Protein AF-H3KCS4-F1 (afdb_monomer_lite)

Radius of gyration: 32.09 Å; chains: 1; bounding box: 97×84×97 Å

pLDDT: mean 75.09, std 26.64, range [23.44, 98.94]

Structure (mmCIF, N/CA/C/O backbone):
data_AF-H3KCS4-F1
#
_entry.id   AF-H3KCS4-F1
#
loop_
_atom_site.group_PDB
_atom_site.id
_atom_site.type_symbol
_atom_site.label_atom_id
_atom_site.label_alt_id
_atom_site.label_comp_id
_atom_site.label_asym_id
_atom_site.label_entity_id
_atom_site.label_seq_id
_atom_site.pdbx_PDB_ins_code
_atom_site.Cartn_x
_atom_site.Cartn_y
_atom_site.Cartn_z
_atom_site.occupancy
_atom_site.B_iso_or_equiv
_atom_site.auth_seq_id
_atom_site.auth_comp_id
_atom_site.auth_asym_id
_atom_site.auth_atom_id
_atom_site.pdbx_PDB_model_num
ATOM 1 N N . MET A 1 1 ? 21.617 66.442 -38.527 1.00 42.47 1 MET A N 1
ATOM 2 C CA . MET A 1 1 ? 20.979 65.148 -38.195 1.00 42.47 1 MET A CA 1
ATOM 3 C C . MET A 1 1 ? 21.615 64.568 -36.925 1.00 42.47 1 MET A C 1
ATOM 5 O O . MET A 1 1 ? 22.520 63.760 -37.022 1.00 42.47 1 MET A O 1
ATOM 9 N N . ARG A 1 2 ? 21.217 65.035 -35.733 1.00 40.75 2 ARG A N 1
ATOM 10 C CA . ARG A 1 2 ? 21.494 64.396 -34.425 1.00 40.75 2 ARG A CA 1
ATOM 11 C C . ARG A 1 2 ? 20.444 64.902 -33.434 1.00 40.75 2 ARG A C 1
ATOM 13 O O . ARG A 1 2 ? 20.614 65.945 -32.814 1.00 40.75 2 ARG A O 1
ATOM 20 N N . THR A 1 3 ? 19.318 64.205 -33.371 1.00 37.59 3 THR A N 1
ATOM 21 C CA . THR A 1 3 ? 18.203 64.473 -32.457 1.00 37.59 3 THR A CA 1
ATOM 22 C C . THR A 1 3 ? 18.324 63.576 -31.228 1.00 37.59 3 THR A C 1
ATOM 24 O O . THR A 1 3 ? 18.426 62.360 -31.361 1.00 37.59 3 THR A O 1
ATOM 27 N N . ARG A 1 4 ? 18.293 64.174 -30.030 1.00 44.78 4 ARG A N 1
ATOM 28 C CA . ARG A 1 4 ? 17.994 63.462 -28.775 1.00 44.78 4 ARG A CA 1
ATOM 29 C C . ARG A 1 4 ? 16.551 62.931 -28.805 1.00 44.78 4 ARG A C 1
ATOM 31 O O . ARG A 1 4 ? 15.673 63.667 -29.254 1.00 44.78 4 ARG A O 1
ATOM 38 N N . PRO A 1 5 ? 16.278 61.780 -28.177 1.00 41.62 5 PRO A N 1
ATOM 39 C CA . PRO A 1 5 ? 15.018 61.548 -27.468 1.00 41.62 5 PRO A CA 1
ATOM 40 C C . PRO A 1 5 ? 15.314 61.369 -25.964 1.00 41.62 5 PRO A C 1
ATOM 42 O O . PRO A 1 5 ? 16.252 60.680 -25.583 1.00 41.62 5 PRO A O 1
ATOM 45 N N . LYS A 1 6 ? 14.759 62.210 -25.084 1.00 36.94 6 LYS A N 1
ATOM 46 C CA . LYS A 1 6 ? 13.450 62.077 -24.411 1.00 36.94 6 LYS A CA 1
ATOM 47 C C . LYS A 1 6 ? 13.318 60.776 -23.610 1.00 36.94 6 LYS A C 1
ATOM 49 O O . LYS A 1 6 ? 13.030 59.717 -24.148 1.00 36.94 6 LYS A O 1
ATOM 54 N N . THR A 1 7 ? 13.506 60.933 -22.303 1.00 40.22 7 THR A N 1
ATOM 55 C CA . THR A 1 7 ? 13.094 60.031 -21.227 1.00 40.22 7 THR A CA 1
ATOM 56 C C . THR A 1 7 ? 11.592 59.762 -21.314 1.00 40.22 7 THR A C 1
ATOM 58 O O . THR A 1 7 ? 10.800 60.703 -21.264 1.00 40.22 7 THR A O 1
ATOM 61 N N . SER A 1 8 ? 11.218 58.489 -21.429 1.00 34.53 8 SER A N 1
ATOM 62 C CA . SER A 1 8 ? 9.845 58.004 -21.300 1.00 34.53 8 SER A CA 1
ATOM 63 C C . SER A 1 8 ? 9.809 57.024 -20.139 1.00 34.53 8 SER A C 1
ATOM 65 O O . SER A 1 8 ? 10.451 55.978 -20.181 1.00 34.53 8 SER A O 1
ATOM 67 N N . THR A 1 9 ? 9.070 57.401 -19.106 1.00 42.69 9 THR A N 1
ATOM 68 C CA . THR A 1 9 ? 8.530 56.523 -18.072 1.00 42.69 9 THR A CA 1
ATOM 69 C C . THR A 1 9 ? 7.781 55.363 -18.725 1.00 42.69 9 THR A C 1
ATOM 71 O O . THR A 1 9 ? 6.924 55.596 -19.578 1.00 42.69 9 THR A O 1
ATOM 74 N N . ALA A 1 10 ? 8.104 54.133 -18.339 1.00 36.22 10 ALA A N 1
ATOM 75 C CA . ALA A 1 10 ? 7.280 52.965 -18.608 1.00 36.22 10 ALA A CA 1
ATOM 76 C C . ALA A 1 10 ? 7.091 52.229 -17.283 1.00 36.22 10 ALA A C 1
ATOM 78 O O . ALA A 1 10 ? 8.062 51.845 -16.629 1.00 36.22 10 ALA A O 1
ATOM 79 N N . ASP A 1 11 ? 5.826 52.144 -16.891 1.00 34.00 11 ASP A N 1
ATOM 80 C CA . ASP A 1 11 ? 5.310 51.495 -15.700 1.00 34.00 11 ASP A CA 1
ATOM 81 C C . ASP A 1 11 ? 5.809 50.054 -15.554 1.00 34.00 11 ASP A C 1
ATOM 83 O O . ASP A 1 11 ? 5.731 49.246 -16.482 1.00 34.00 11 ASP A O 1
ATOM 87 N N . SER A 1 12 ? 6.263 49.721 -14.345 1.00 34.22 12 SER A N 1
ATOM 88 C CA . SER A 1 12 ? 6.333 48.339 -13.875 1.00 34.22 12 SER A CA 1
ATOM 89 C C . SER A 1 12 ? 4.918 47.758 -13.841 1.00 34.22 12 SER A C 1
ATOM 91 O O . SER A 1 12 ? 4.084 48.288 -13.100 1.00 34.22 12 SER A O 1
ATOM 93 N N . PRO A 1 13 ? 4.614 46.650 -14.538 1.00 38.59 13 PRO A N 1
ATOM 94 C CA . PRO A 1 13 ? 3.405 45.917 -14.229 1.00 38.59 13 PRO A CA 1
ATOM 95 C C . PRO A 1 13 ? 3.581 45.276 -12.852 1.00 38.59 13 PRO A C 1
ATOM 97 O O . PRO A 1 13 ? 4.497 44.487 -12.606 1.00 38.59 13 PRO A O 1
ATOM 100 N N . ALA A 1 14 ? 2.705 45.691 -11.942 1.00 37.47 14 ALA A N 1
ATOM 101 C CA . ALA A 1 14 ? 2.550 45.141 -10.615 1.00 37.47 14 ALA A CA 1
ATOM 102 C C . ALA A 1 14 ? 2.498 43.609 -10.671 1.00 37.47 14 ALA A C 1
ATOM 104 O O . ALA A 1 14 ? 1.757 43.017 -11.454 1.00 37.47 14 ALA A O 1
ATOM 105 N N . SER A 1 15 ? 3.286 42.996 -9.793 1.00 38.34 15 SER A N 1
ATOM 106 C CA . SER A 1 15 ? 3.195 41.597 -9.397 1.00 38.34 15 SER A CA 1
ATOM 107 C C . SER A 1 15 ? 1.757 41.278 -8.973 1.00 38.34 15 SER A C 1
ATOM 109 O O . SER A 1 15 ? 1.381 41.467 -7.815 1.00 38.34 15 SER A O 1
ATOM 111 N N . THR A 1 16 ? 0.942 40.780 -9.900 1.00 34.16 16 THR A N 1
ATOM 112 C CA . THR A 1 16 ? -0.284 40.056 -9.570 1.00 34.16 16 THR A CA 1
ATOM 113 C C . THR A 1 16 ? 0.122 38.790 -8.835 1.00 34.16 16 THR A C 1
ATOM 115 O O . THR A 1 16 ? 0.597 37.829 -9.437 1.00 34.16 16 THR A O 1
ATOM 118 N N . ALA A 1 17 ? -0.033 38.821 -7.512 1.00 39.09 17 ALA A N 1
ATOM 119 C CA . ALA A 1 17 ? 0.032 37.644 -6.672 1.00 39.09 17 ALA A CA 1
ATOM 120 C C . ALA A 1 17 ? -0.934 36.598 -7.240 1.00 39.09 17 ALA A C 1
ATOM 122 O O . ALA A 1 17 ? -2.147 36.813 -7.285 1.00 39.09 17 ALA A O 1
ATOM 123 N N . PHE A 1 18 ? -0.383 35.477 -7.700 1.00 35.78 18 PHE A N 1
ATOM 124 C CA . PHE A 1 18 ? -1.153 34.281 -7.992 1.00 35.78 18 PHE A CA 1
ATOM 125 C C . PHE A 1 18 ? -1.742 33.809 -6.658 1.00 35.78 18 PHE A C 1
ATOM 127 O O . PHE A 1 18 ? -1.093 33.109 -5.884 1.00 35.78 18 PHE A O 1
ATOM 134 N N . SER A 1 19 ? -2.968 34.232 -6.353 1.00 40.09 19 SER A N 1
ATOM 135 C CA . SER A 1 19 ? -3.797 33.579 -5.343 1.00 40.09 19 SER A CA 1
ATOM 136 C C . SER A 1 19 ? -4.268 32.258 -5.953 1.00 40.09 19 SER A C 1
ATOM 138 O O . SER A 1 19 ? -5.399 32.111 -6.409 1.00 40.09 19 SER A O 1
ATOM 140 N N . GLY A 1 20 ? -3.326 31.322 -6.085 1.00 37.31 20 GLY A N 1
ATOM 141 C CA . GLY A 1 20 ? -3.601 29.964 -6.511 1.00 37.31 20 GLY A CA 1
ATOM 142 C C . GLY A 1 20 ? -4.390 29.295 -5.403 1.00 37.31 20 GLY A C 1
ATOM 143 O O . GLY A 1 20 ? -3.832 28.902 -4.383 1.00 37.31 20 GLY A O 1
ATOM 144 N N . THR A 1 21 ? -5.705 29.210 -5.576 1.00 46.34 2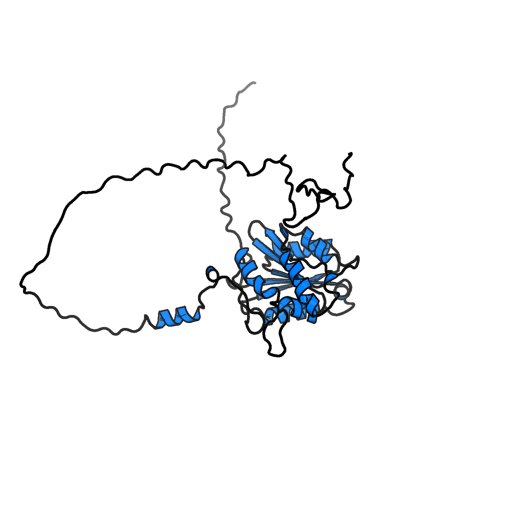1 THR A N 1
ATOM 145 C CA . THR A 1 21 ? -6.510 28.299 -4.769 1.00 46.34 21 THR A CA 1
ATOM 146 C C . THR A 1 21 ? -5.959 26.901 -5.029 1.00 46.34 21 THR A C 1
ATOM 148 O O . THR A 1 21 ? -5.956 26.448 -6.170 1.00 46.34 21 THR A O 1
ATOM 151 N N . ILE A 1 22 ? -5.420 26.273 -3.986 1.00 52.22 22 ILE A N 1
ATOM 152 C CA . ILE A 1 22 ? -4.890 24.908 -3.991 1.00 52.22 22 ILE A CA 1
ATOM 153 C C . ILE A 1 22 ? -5.988 23.993 -4.554 1.00 52.22 22 ILE A C 1
ATOM 155 O O . ILE A 1 22 ? -6.986 23.734 -3.877 1.00 52.22 22 ILE A O 1
ATOM 159 N N . MET A 1 23 ? -5.866 23.571 -5.816 1.00 52.81 23 MET A N 1
ATOM 160 C CA . MET A 1 23 ? -6.871 22.726 -6.459 1.00 52.81 23 MET A CA 1
ATOM 161 C C . MET A 1 23 ? -6.660 21.285 -6.009 1.00 52.81 23 MET A C 1
ATOM 163 O O . MET A 1 23 ? -5.979 20.508 -6.666 1.00 52.81 23 MET A O 1
ATOM 167 N N . LYS A 1 24 ? -7.283 20.922 -4.883 1.00 61.78 24 LYS A N 1
ATOM 168 C CA . LYS A 1 24 ? -7.437 19.515 -4.505 1.00 61.78 24 LYS A CA 1
ATOM 169 C C . LYS A 1 24 ? -8.096 18.747 -5.663 1.00 61.78 24 LYS A C 1
ATOM 171 O O . LYS A 1 24 ? -8.995 19.299 -6.309 1.00 61.78 24 LYS A O 1
ATOM 176 N N . PRO A 1 25 ? -7.699 17.488 -5.917 1.00 65.94 25 PRO A N 1
ATOM 177 C CA . PRO A 1 25 ? -8.320 16.671 -6.953 1.00 65.94 25 PRO A CA 1
ATOM 178 C C . PRO A 1 25 ? -9.842 16.631 -6.740 1.00 65.94 25 PRO A C 1
ATOM 180 O O . PRO A 1 25 ? -10.289 16.562 -5.591 1.00 65.94 25 PRO A O 1
ATOM 183 N N . PRO A 1 26 ? -10.653 16.713 -7.811 1.00 75.19 26 PRO A N 1
ATOM 184 C CA . PRO A 1 26 ? -12.102 16.773 -7.685 1.00 75.19 26 PRO A CA 1
ATOM 185 C C . PRO A 1 26 ? -12.624 15.479 -7.053 1.00 75.19 26 PRO A C 1
ATOM 187 O O . PRO A 1 26 ? -12.470 14.392 -7.620 1.00 75.19 26 PRO A O 1
ATOM 190 N N . ARG A 1 27 ? -13.245 15.618 -5.879 1.00 86.62 27 ARG A N 1
ATOM 191 C CA . ARG A 1 27 ? -13.860 14.530 -5.110 1.00 86.62 27 ARG A CA 1
ATOM 192 C C . ARG A 1 27 ? -15.376 14.630 -5.156 1.00 86.62 27 ARG A C 1
ATOM 194 O O . ARG A 1 27 ? -15.927 15.727 -5.224 1.00 86.62 27 ARG A O 1
ATOM 201 N N . SER A 1 28 ? -16.046 13.485 -5.096 1.00 85.88 28 SER A N 1
ATOM 202 C CA . SER A 1 28 ? -17.507 13.413 -4.975 1.00 85.88 28 SER A CA 1
ATOM 203 C C . SER A 1 28 ? -17.999 13.787 -3.568 1.00 85.88 28 SER A C 1
ATOM 205 O O . SER A 1 28 ? -19.121 14.266 -3.415 1.00 85.88 28 SER A O 1
ATOM 207 N N . ALA A 1 29 ? -17.145 13.612 -2.554 1.00 88.88 29 ALA A N 1
ATOM 208 C CA . ALA A 1 29 ? -17.373 13.996 -1.165 1.00 88.88 29 ALA A CA 1
ATOM 209 C C . ALA A 1 29 ? -16.057 14.426 -0.493 1.00 88.88 29 ALA A C 1
ATOM 211 O O . ALA A 1 29 ? -14.988 13.928 -0.843 1.00 88.88 29 ALA A O 1
ATOM 212 N N . ASP A 1 30 ? -16.128 15.290 0.523 1.00 86.81 30 ASP A N 1
ATOM 213 C CA . ASP A 1 30 ? -14.942 15.813 1.228 1.00 86.81 30 ASP A CA 1
ATOM 214 C C . ASP A 1 30 ? -14.057 14.721 1.856 1.00 86.81 30 ASP A C 1
ATOM 216 O O . ASP A 1 30 ? -12.851 14.906 2.018 1.00 86.81 30 ASP A O 1
ATOM 220 N N . ASN A 1 31 ? -14.653 13.585 2.230 1.00 91.75 31 ASN A N 1
ATOM 221 C CA . ASN A 1 31 ? -13.969 12.431 2.813 1.00 91.75 31 ASN A CA 1
ATOM 222 C C . ASN A 1 31 ? -13.772 11.267 1.826 1.00 91.75 31 ASN A C 1
ATOM 224 O O . ASN A 1 31 ? -13.407 10.176 2.259 1.00 91.75 31 ASN A O 1
ATOM 228 N N . GLU A 1 32 ? -14.027 11.463 0.528 1.00 96.44 32 GLU A N 1
ATOM 229 C CA . GLU A 1 32 ? -13.761 10.433 -0.479 1.00 96.44 32 GLU A CA 1
ATOM 230 C C . GLU A 1 32 ? -12.258 10.162 -0.559 1.00 96.44 32 GLU A C 1
ATOM 232 O O . GLU A 1 32 ? -11.477 11.090 -0.746 1.00 96.44 32 GLU A O 1
ATOM 237 N N . LEU A 1 33 ? -11.854 8.899 -0.453 1.00 97.56 33 LEU A N 1
ATOM 238 C CA . LEU A 1 33 ? -10.476 8.449 -0.629 1.00 97.56 33 LEU A CA 1
ATOM 239 C C . LEU A 1 33 ? -10.183 8.170 -2.106 1.00 97.56 33 LEU A C 1
ATOM 241 O O . LEU A 1 33 ? -10.840 7.321 -2.713 1.00 97.56 33 LEU A O 1
ATOM 245 N N . ILE A 1 34 ? -9.153 8.805 -2.669 1.00 98.12 34 ILE A N 1
ATOM 246 C CA . ILE A 1 34 ? -8.653 8.474 -4.008 1.00 98.12 34 ILE A CA 1
ATOM 247 C C . ILE A 1 34 ? -7.536 7.436 -3.853 1.00 98.12 34 ILE A C 1
ATOM 249 O O . ILE A 1 34 ? -6.435 7.742 -3.396 1.00 98.12 34 ILE A O 1
ATOM 253 N N . LEU A 1 35 ? -7.829 6.190 -4.223 1.00 98.62 35 LEU A N 1
ATOM 254 C CA . LEU A 1 35 ? -6.980 5.021 -3.989 1.00 98.62 35 LEU A CA 1
ATOM 255 C C . LEU A 1 35 ? -6.340 4.530 -5.291 1.00 98.62 35 LEU A C 1
ATOM 257 O O . LEU A 1 35 ? -7.043 4.149 -6.226 1.00 98.62 35 LEU A O 1
ATOM 261 N N . GLY A 1 36 ? -5.013 4.477 -5.334 1.00 98.75 36 GLY A N 1
ATOM 262 C CA . GLY A 1 36 ? -4.251 3.820 -6.392 1.00 98.75 36 GLY A CA 1
ATOM 263 C C . GLY A 1 36 ? -3.972 2.354 -6.055 1.00 98.75 36 GLY A C 1
ATOM 264 O O . GLY A 1 36 ? -3.449 2.058 -4.984 1.00 98.75 36 GLY A O 1
ATOM 265 N N . LEU A 1 37 ? -4.280 1.436 -6.971 1.00 98.69 37 LEU A N 1
ATOM 266 C CA . LEU A 1 37 ? -3.922 0.018 -6.874 1.00 98.69 37 LEU A CA 1
ATOM 267 C C . LEU A 1 37 ? -3.022 -0.358 -8.049 1.00 98.69 37 LEU A C 1
ATOM 269 O O . LEU A 1 37 ? -3.438 -0.243 -9.206 1.00 98.69 37 LEU A O 1
ATOM 273 N N . VAL A 1 38 ? -1.803 -0.811 -7.759 1.00 98.56 38 VAL A N 1
ATOM 274 C CA . VAL A 1 38 ? -0.805 -1.139 -8.786 1.00 98.56 38 VAL A CA 1
ATOM 275 C C . VAL A 1 38 ? -0.364 -2.593 -8.646 1.00 98.56 38 VAL A C 1
ATOM 277 O O . VAL A 1 38 ? 0.321 -2.939 -7.686 1.00 98.56 38 VAL A O 1
ATOM 280 N N . SER A 1 39 ? -0.733 -3.439 -9.607 1.00 97.69 39 SER A N 1
ATOM 281 C CA . SER A 1 39 ? -0.162 -4.783 -9.740 1.00 97.69 39 SER A CA 1
ATOM 282 C C . SER A 1 39 ? 1.059 -4.721 -10.647 1.00 97.69 39 SER A C 1
ATOM 284 O O . SER A 1 39 ? 0.989 -4.205 -11.767 1.00 97.69 39 SER A O 1
ATOM 286 N N . ILE A 1 40 ? 2.184 -5.211 -10.132 1.00 97.31 40 ILE A N 1
ATOM 287 C CA . ILE A 1 40 ? 3.481 -5.207 -10.800 1.00 97.31 40 ILE A CA 1
ATOM 288 C C . ILE A 1 40 ? 3.843 -6.666 -11.064 1.00 97.31 40 ILE A C 1
ATOM 290 O O . ILE A 1 40 ? 4.087 -7.448 -10.141 1.00 97.31 40 ILE A O 1
ATOM 294 N N . SER A 1 41 ? 3.755 -7.057 -12.334 1.00 92.81 41 SER A N 1
ATOM 295 C CA . SER A 1 41 ? 3.988 -8.430 -12.760 1.00 92.81 41 SER A CA 1
ATOM 296 C C . SER A 1 41 ? 4.277 -8.526 -14.254 1.00 92.81 41 SER A C 1
ATOM 298 O O . SER A 1 41 ? 3.405 -8.291 -15.095 1.00 92.81 41 SER A O 1
ATOM 300 N N . ASP A 1 42 ? 5.463 -9.026 -14.598 1.00 87.56 42 ASP A N 1
ATOM 301 C CA . ASP A 1 42 ? 5.848 -9.390 -15.968 1.00 87.56 42 ASP A CA 1
ATOM 302 C C . ASP A 1 42 ? 4.895 -10.397 -16.628 1.00 87.56 42 ASP A C 1
ATOM 304 O O . ASP A 1 42 ? 4.797 -10.467 -17.854 1.00 87.56 42 ASP A O 1
ATOM 308 N N . ARG A 1 43 ? 4.257 -11.270 -15.845 1.00 85.31 43 ARG A N 1
ATOM 309 C CA . ARG A 1 43 ? 3.427 -12.359 -16.378 1.00 85.31 43 ARG A CA 1
ATOM 310 C C . ARG A 1 43 ? 1.974 -11.932 -16.552 1.00 85.31 43 ARG A C 1
ATOM 312 O O . ARG A 1 43 ? 1.429 -12.174 -17.627 1.00 85.31 43 ARG A O 1
ATOM 319 N N . ALA A 1 44 ? 1.389 -11.246 -15.570 1.00 85.38 44 ALA A N 1
ATOM 320 C CA . ALA A 1 44 ? 0.034 -10.716 -15.714 1.00 85.38 44 ALA A CA 1
ATOM 321 C C . ALA A 1 44 ? -0.039 -9.614 -16.780 1.00 85.38 44 ALA A C 1
ATOM 323 O O . ALA A 1 44 ? -0.937 -9.632 -17.615 1.00 85.38 44 ALA A O 1
ATOM 324 N N . SER A 1 45 ? 0.946 -8.710 -16.840 1.00 79.88 45 SER A N 1
ATOM 325 C CA . SER A 1 45 ? 0.977 -7.648 -17.862 1.00 79.88 45 SER A CA 1
ATOM 326 C C . SER A 1 45 ? 1.070 -8.175 -19.301 1.00 79.88 45 SER A C 1
ATOM 328 O O . SER A 1 45 ? 0.578 -7.533 -20.225 1.00 79.88 45 SER A O 1
ATOM 330 N N . ARG A 1 46 ? 1.656 -9.365 -19.503 1.00 84.56 46 ARG A N 1
ATOM 331 C CA . ARG A 1 46 ? 1.720 -10.055 -20.804 1.00 84.56 46 ARG A CA 1
ATOM 332 C C . ARG A 1 46 ? 0.538 -10.995 -21.071 1.00 84.56 46 ARG A C 1
ATOM 334 O O . ARG A 1 46 ? 0.550 -11.681 -22.090 1.00 84.56 46 ARG A O 1
ATOM 341 N N . GLY A 1 47 ? -0.446 -11.067 -20.172 1.00 82.50 47 GLY A N 1
ATOM 342 C CA . GLY A 1 47 ? -1.602 -11.960 -20.301 1.00 82.50 47 GLY A CA 1
ATOM 343 C C . GLY A 1 47 ? -1.261 -13.448 -20.172 1.00 82.50 47 GLY A C 1
ATOM 344 O O . GLY A 1 47 ? -1.994 -14.291 -20.676 1.00 82.50 47 GLY A O 1
ATOM 345 N N . VAL A 1 48 ? -0.134 -13.788 -19.531 1.00 80.81 48 VAL A N 1
ATOM 346 C CA . VAL A 1 48 ? 0.257 -15.191 -19.284 1.00 80.81 48 VAL A CA 1
ATOM 347 C C . VAL A 1 48 ? -0.640 -15.824 -18.216 1.00 80.81 48 VAL A C 1
ATOM 349 O O . VAL A 1 48 ? -0.885 -17.026 -18.251 1.00 80.81 48 VAL A O 1
ATOM 352 N N . TYR A 1 49 ? -1.118 -15.016 -17.270 1.00 84.31 49 TYR A N 1
ATOM 353 C CA . TYR A 1 49 ? -2.160 -15.367 -16.310 1.00 84.31 49 TYR A CA 1
ATOM 354 C C . TYR A 1 49 ? -2.981 -14.124 -15.943 1.00 84.31 49 TYR A C 1
ATOM 356 O O . TYR A 1 49 ? -2.509 -13.000 -16.130 1.00 84.31 49 TYR A O 1
ATOM 364 N N . ASP A 1 50 ? -4.175 -14.333 -15.388 1.00 85.81 50 ASP A N 1
ATOM 365 C CA . ASP A 1 50 ? -5.039 -13.254 -14.903 1.00 85.81 50 ASP A CA 1
ATOM 366 C C . ASP A 1 50 ? -4.492 -12.628 -13.612 1.00 85.81 50 ASP A C 1
ATOM 368 O O . ASP A 1 50 ? -4.033 -13.325 -12.705 1.00 85.81 50 ASP A O 1
ATOM 372 N N . ASP A 1 51 ? -4.545 -11.299 -13.512 1.00 87.69 51 ASP A N 1
ATOM 373 C CA . ASP A 1 51 ? -4.140 -10.602 -12.293 1.00 87.69 51 ASP A CA 1
ATOM 374 C C . ASP A 1 51 ? -5.104 -10.899 -11.139 1.00 87.69 51 ASP A C 1
ATOM 376 O O . ASP A 1 51 ? -6.260 -10.480 -11.141 1.00 87.69 51 ASP A O 1
ATOM 380 N N . GLU A 1 52 ? -4.595 -11.567 -10.110 1.00 88.50 52 GLU A N 1
ATOM 381 C CA . GLU A 1 52 ? -5.309 -11.751 -8.848 1.00 88.50 52 GLU A CA 1
ATOM 382 C C . GLU A 1 52 ? -5.019 -10.618 -7.850 1.00 88.50 52 GLU A C 1
ATOM 384 O O . GLU A 1 52 ? -5.738 -10.474 -6.862 1.00 88.50 52 GLU A O 1
ATOM 389 N N . GLY A 1 53 ? -3.993 -9.792 -8.080 1.00 89.12 53 GLY A N 1
ATOM 390 C CA . GLY A 1 53 ? -3.553 -8.768 -7.134 1.00 89.12 53 GLY A CA 1
ATOM 391 C C . GLY A 1 53 ? -4.574 -7.647 -6.949 1.00 89.12 53 GLY A C 1
ATOM 392 O O . GLY A 1 53 ? -5.070 -7.430 -5.840 1.00 89.12 53 GLY A O 1
ATOM 393 N N . ILE A 1 54 ? -4.921 -6.942 -8.031 1.00 94.94 54 ILE A N 1
ATOM 394 C CA . ILE A 1 54 ? -5.850 -5.804 -7.984 1.00 94.94 54 ILE A CA 1
ATOM 395 C C . ILE A 1 54 ? -7.250 -6.218 -7.520 1.00 94.94 54 ILE A C 1
ATOM 397 O O . ILE A 1 54 ? -7.781 -5.526 -6.647 1.00 94.94 54 ILE A O 1
ATOM 401 N N . PRO A 1 55 ? -7.872 -7.302 -8.034 1.00 94.81 55 PRO A N 1
ATOM 402 C CA . PRO A 1 55 ? -9.209 -7.690 -7.592 1.00 94.81 55 PRO A CA 1
ATOM 403 C C . PRO A 1 55 ? -9.272 -7.983 -6.091 1.00 94.81 55 PRO A C 1
ATOM 405 O O . PRO A 1 55 ? -10.198 -7.532 -5.420 1.00 94.81 55 PRO A O 1
ATOM 408 N N . ASN A 1 56 ? -8.268 -8.680 -5.546 1.00 93.62 56 ASN A N 1
ATOM 409 C CA . ASN A 1 56 ? -8.228 -8.998 -4.119 1.00 93.62 56 ASN A CA 1
ATOM 410 C C . ASN A 1 56 ? -7.940 -7.764 -3.255 1.00 93.62 56 ASN A C 1
ATOM 412 O O . ASN A 1 56 ? -8.585 -7.593 -2.221 1.00 93.62 56 ASN A O 1
ATOM 416 N N . LEU A 1 57 ? -7.030 -6.879 -3.680 1.00 95.38 57 LEU A N 1
ATOM 417 C CA . LEU A 1 57 ? -6.782 -5.609 -2.990 1.00 95.38 57 LEU A CA 1
ATOM 418 C C . LEU A 1 57 ? -8.029 -4.732 -2.952 1.00 95.38 57 LEU A C 1
ATOM 420 O O . LEU A 1 57 ? -8.384 -4.203 -1.903 1.00 95.38 57 LEU A O 1
ATOM 424 N N . GLU A 1 58 ? -8.714 -4.590 -4.085 1.00 97.19 58 GLU A N 1
ATOM 425 C CA . GLU A 1 58 ? -9.931 -3.792 -4.147 1.00 97.19 58 GLU A CA 1
ATOM 426 C C . GLU A 1 58 ? -11.034 -4.389 -3.274 1.00 97.19 58 GLU A C 1
ATOM 428 O O . GLU A 1 58 ? -11.675 -3.651 -2.527 1.00 97.19 58 GLU A O 1
ATOM 433 N N . ALA A 1 59 ? -11.244 -5.707 -3.339 1.00 96.44 59 ALA A N 1
ATOM 434 C CA . ALA A 1 59 ? -12.227 -6.389 -2.504 1.00 96.44 59 ALA A CA 1
ATOM 435 C C . ALA A 1 59 ? -11.927 -6.183 -1.014 1.00 96.44 59 ALA A C 1
ATOM 437 O O . ALA A 1 59 ? -12.829 -5.856 -0.242 1.00 96.44 59 ALA A O 1
ATOM 438 N N . TRP A 1 60 ? -10.655 -6.301 -0.622 1.00 96.75 60 TRP A N 1
ATOM 439 C CA . TRP A 1 60 ? -10.222 -6.046 0.745 1.00 96.75 60 TRP A CA 1
ATOM 440 C C . TRP A 1 60 ? -10.486 -4.596 1.168 1.00 96.75 60 TRP A C 1
ATOM 442 O O . TRP A 1 60 ? -11.133 -4.363 2.187 1.00 96.75 60 TRP A O 1
ATOM 452 N N . CYS A 1 61 ? -10.074 -3.611 0.363 1.00 97.44 61 CYS A N 1
ATOM 453 C CA . CYS A 1 61 ? -10.292 -2.196 0.666 1.00 97.44 61 CYS A CA 1
ATOM 454 C C . CYS A 1 61 ? -11.781 -1.846 0.756 1.00 97.44 61 CYS A C 1
ATOM 456 O O . CYS A 1 61 ? -12.173 -1.121 1.663 1.00 97.44 61 CYS A O 1
ATOM 458 N N . ARG A 1 62 ? -12.623 -2.380 -0.138 1.00 97.31 62 ARG A N 1
ATOM 459 C CA . ARG A 1 62 ? -14.082 -2.170 -0.106 1.00 97.31 62 ARG A CA 1
ATOM 460 C C . ARG A 1 62 ? -14.751 -2.806 1.107 1.00 97.31 62 ARG A C 1
ATOM 462 O O . ARG A 1 62 ? -15.780 -2.310 1.547 1.00 97.31 62 ARG A O 1
ATOM 469 N N . LYS A 1 63 ? -14.187 -3.895 1.628 1.00 96.88 63 LYS A N 1
ATOM 470 C CA . LYS A 1 63 ? -14.639 -4.532 2.868 1.00 96.88 63 LYS A CA 1
ATOM 471 C C . LYS A 1 63 ? -14.198 -3.728 4.097 1.00 96.88 63 LYS A C 1
ATOM 473 O O . LYS A 1 63 ? -14.964 -3.586 5.039 1.00 96.88 63 LYS A O 1
ATOM 478 N N . ALA A 1 64 ? -12.965 -3.224 4.095 1.00 96.94 64 ALA A N 1
ATOM 479 C CA . ALA A 1 64 ? -12.357 -2.569 5.248 1.00 96.94 64 ALA A CA 1
ATOM 480 C C . ALA A 1 64 ? -12.742 -1.090 5.400 1.00 96.94 64 ALA A C 1
ATOM 482 O O . ALA A 1 64 ? -12.833 -0.612 6.526 1.00 96.94 64 ALA A O 1
ATOM 483 N N . ILE A 1 65 ? -12.924 -0.350 4.305 1.00 97.69 65 ILE A N 1
ATOM 484 C CA . ILE A 1 65 ? -13.116 1.107 4.304 1.00 97.69 65 ILE A CA 1
ATOM 485 C C . ILE A 1 65 ? -14.603 1.426 4.145 1.00 97.69 65 ILE A C 1
ATOM 487 O O . ILE A 1 65 ? -15.237 0.990 3.188 1.00 97.69 65 ILE A O 1
ATOM 491 N N . THR A 1 66 ? -15.150 2.216 5.070 1.00 97.00 66 THR A N 1
ATOM 492 C CA . THR A 1 66 ? -16.577 2.593 5.078 1.00 97.00 66 THR A CA 1
ATOM 493 C C . THR A 1 66 ? -16.835 3.954 4.433 1.00 97.00 66 THR A C 1
ATOM 495 O O . THR A 1 66 ? -17.949 4.231 3.991 1.00 97.00 66 THR A O 1
ATOM 498 N N . THR A 1 67 ? -15.809 4.802 4.332 1.00 95.56 67 THR A N 1
ATOM 499 C CA . THR A 1 67 ? -15.875 6.065 3.584 1.00 95.56 67 THR A CA 1
ATOM 500 C C . THR A 1 67 ? -15.905 5.827 2.071 1.00 95.56 67 THR A C 1
ATOM 502 O O . THR A 1 67 ? -15.392 4.805 1.611 1.00 95.56 67 THR A O 1
ATOM 505 N N . PRO A 1 68 ? -16.446 6.763 1.266 1.00 97.06 68 PRO A N 1
ATOM 506 C CA . PRO A 1 68 ? -16.433 6.637 -0.190 1.00 97.06 68 PRO A CA 1
ATOM 507 C C . PRO A 1 68 ? -15.011 6.445 -0.729 1.00 97.06 68 PRO A C 1
ATOM 509 O O . PRO A 1 68 ? -14.083 7.121 -0.284 1.00 97.06 68 PRO A O 1
ATOM 512 N N . ILE A 1 69 ? -14.838 5.536 -1.691 1.00 97.25 69 ILE A N 1
ATOM 513 C CA . ILE A 1 69 ? -13.545 5.288 -2.340 1.00 97.25 69 ILE A CA 1
ATOM 514 C C . ILE A 1 69 ? -13.660 5.405 -3.861 1.00 97.25 69 ILE A C 1
ATOM 516 O O . ILE A 1 69 ? -14.559 4.825 -4.479 1.00 97.25 69 ILE A O 1
ATOM 520 N N . LYS A 1 70 ? -12.692 6.086 -4.475 1.00 97.75 70 LYS A N 1
ATOM 521 C CA . LYS A 1 70 ? -12.491 6.147 -5.924 1.00 97.75 70 LYS A CA 1
ATOM 522 C C . LYS A 1 70 ? -11.196 5.428 -6.282 1.00 97.75 70 LYS A C 1
ATOM 524 O O . LYS A 1 70 ? -10.113 5.859 -5.899 1.00 97.75 70 LYS A O 1
ATOM 529 N N . VAL A 1 71 ? -11.312 4.316 -7.005 1.00 98.25 71 VAL A N 1
ATOM 530 C CA . VAL A 1 71 ? -10.192 3.399 -7.259 1.00 98.25 71 VAL A CA 1
ATOM 531 C C . VAL A 1 71 ? -9.594 3.627 -8.649 1.00 98.25 71 VAL A C 1
ATOM 533 O O . VAL A 1 71 ? -10.303 3.562 -9.653 1.00 98.25 71 VAL A O 1
ATOM 536 N N . HIS A 1 72 ? -8.278 3.820 -8.713 1.00 98.38 72 HIS A N 1
ATOM 537 C CA . HIS A 1 72 ? -7.483 3.910 -9.935 1.00 98.38 72 HIS A CA 1
ATOM 538 C C . HIS A 1 72 ? -6.529 2.716 -10.026 1.00 98.38 72 HIS A C 1
ATOM 540 O O . HIS A 1 72 ? -5.631 2.556 -9.207 1.00 98.38 72 HIS A O 1
ATOM 546 N N . LYS A 1 73 ? -6.728 1.863 -11.033 1.00 98.25 73 LYS A N 1
ATOM 547 C CA . LYS A 1 73 ? -6.011 0.589 -11.188 1.00 98.25 73 LYS A CA 1
ATOM 548 C C . LYS A 1 73 ? -4.924 0.683 -12.251 1.00 98.25 73 LYS A C 1
ATOM 550 O O . LYS A 1 73 ? -5.135 1.333 -13.279 1.00 98.25 73 LYS A O 1
ATOM 555 N N . ARG A 1 74 ? -3.792 0.017 -12.037 1.00 98.00 74 ARG A N 1
ATOM 556 C CA . ARG A 1 74 ? -2.694 -0.106 -13.007 1.00 98.00 74 ARG A CA 1
ATOM 557 C C . ARG A 1 74 ? -2.106 -1.512 -12.939 1.00 98.00 74 ARG A C 1
ATOM 559 O O . ARG A 1 74 ? -1.693 -1.940 -11.870 1.00 98.00 74 ARG A O 1
ATOM 566 N N . LEU A 1 75 ? -2.061 -2.206 -14.072 1.00 97.06 75 LEU A N 1
ATOM 567 C CA . LEU A 1 75 ? -1.334 -3.464 -14.230 1.00 97.06 75 LEU A CA 1
ATOM 568 C C . LEU A 1 75 ? -0.137 -3.198 -15.141 1.00 97.06 75 LEU A C 1
ATOM 570 O O . LEU A 1 75 ? -0.329 -2.799 -16.289 1.00 97.06 75 LEU A O 1
ATOM 574 N N . ILE A 1 76 ? 1.075 -3.374 -14.621 1.00 97.12 76 ILE A N 1
ATOM 575 C CA . ILE A 1 76 ? 2.324 -3.006 -15.303 1.00 97.12 76 ILE A CA 1
ATOM 576 C C . ILE A 1 76 ? 3.388 -4.108 -15.151 1.00 97.12 76 ILE A C 1
ATOM 578 O O . ILE A 1 76 ? 3.290 -4.923 -14.231 1.00 97.12 76 ILE A O 1
ATOM 582 N N . PRO A 1 77 ? 4.384 -4.183 -16.053 1.00 96.00 77 PRO A N 1
ATOM 583 C CA . PRO A 1 77 ? 5.510 -5.109 -15.912 1.00 96.00 77 PRO A CA 1
ATOM 584 C C . PRO A 1 77 ? 6.464 -4.706 -14.774 1.00 96.00 77 PRO A C 1
ATOM 586 O O . PRO A 1 77 ? 6.396 -3.587 -14.262 1.00 96.00 77 PRO A O 1
ATOM 589 N N . ASP A 1 78 ? 7.391 -5.602 -14.417 1.00 94.38 78 ASP A N 1
ATOM 590 C CA . ASP A 1 78 ? 8.444 -5.375 -13.413 1.00 94.38 78 ASP A CA 1
ATOM 591 C C . ASP A 1 78 ? 9.593 -4.510 -13.986 1.00 94.38 78 ASP A C 1
ATOM 593 O O . ASP A 1 78 ? 10.778 -4.841 -13.899 1.00 94.38 78 ASP A O 1
ATOM 597 N N . GLU A 1 79 ? 9.238 -3.391 -14.621 1.00 97.56 79 GLU A N 1
ATOM 598 C CA . GLU A 1 79 ? 10.173 -2.437 -15.214 1.00 97.56 79 GLU A CA 1
ATOM 599 C C . GLU A 1 79 ? 10.262 -1.183 -14.352 1.00 97.56 79 GLU A C 1
ATOM 601 O O . GLU A 1 79 ? 9.293 -0.440 -14.183 1.00 97.56 79 GLU A O 1
ATOM 606 N N . ARG A 1 80 ? 11.458 -0.915 -13.817 1.00 97.81 80 ARG A N 1
ATOM 607 C CA . ARG A 1 80 ? 11.676 0.161 -12.839 1.00 97.81 80 ARG A CA 1
ATOM 608 C C . ARG A 1 80 ? 11.116 1.507 -13.303 1.00 97.81 80 ARG A C 1
ATOM 610 O O . ARG A 1 80 ? 10.419 2.171 -12.542 1.00 97.81 80 ARG A O 1
ATOM 617 N N . PHE A 1 81 ? 11.402 1.903 -14.544 1.00 98.00 81 PHE A N 1
ATOM 618 C CA . PHE A 1 81 ? 10.950 3.189 -15.078 1.00 98.00 81 PHE A CA 1
ATOM 619 C C . PHE A 1 81 ? 9.422 3.269 -15.206 1.00 98.00 81 PHE A C 1
ATOM 621 O O . PHE A 1 81 ? 8.841 4.311 -14.901 1.00 98.00 81 PHE A O 1
ATOM 628 N N . ASP A 1 82 ? 8.766 2.174 -15.597 1.00 98.06 82 ASP A N 1
ATOM 629 C CA . ASP A 1 82 ? 7.308 2.122 -15.720 1.00 98.06 82 ASP A CA 1
ATOM 630 C C . ASP A 1 82 ? 6.631 2.197 -14.348 1.00 98.06 82 ASP A C 1
ATOM 632 O O . ASP A 1 82 ? 5.631 2.904 -14.195 1.00 98.06 82 ASP A O 1
ATOM 636 N N . ILE A 1 83 ? 7.211 1.548 -13.332 1.00 98.81 83 ILE A N 1
ATOM 637 C CA . ILE A 1 83 ? 6.745 1.648 -11.944 1.00 98.81 83 ILE A CA 1
ATOM 638 C C . ILE A 1 83 ? 6.886 3.091 -11.452 1.00 98.81 83 ILE A C 1
ATOM 640 O O . ILE A 1 83 ? 5.904 3.681 -11.007 1.00 98.81 83 ILE A O 1
ATOM 644 N N . GLU A 1 84 ? 8.068 3.701 -11.589 1.00 98.81 84 GLU A N 1
ATOM 645 C CA . GLU A 1 84 ? 8.295 5.089 -11.171 1.00 98.81 84 GLU A CA 1
ATOM 646 C C . GLU A 1 84 ? 7.327 6.061 -11.861 1.00 98.81 84 GLU A C 1
ATOM 648 O O . GLU A 1 84 ? 6.702 6.895 -11.206 1.00 98.81 84 GLU A O 1
ATOM 653 N N . LYS A 1 85 ? 7.174 5.948 -13.186 1.00 98.75 85 LYS A N 1
ATOM 654 C CA . LYS A 1 85 ? 6.252 6.779 -13.967 1.00 98.75 85 LYS A CA 1
ATOM 655 C C . LYS A 1 85 ? 4.812 6.619 -13.482 1.00 98.75 85 LYS A C 1
ATOM 657 O O . LYS A 1 85 ? 4.128 7.621 -13.297 1.00 98.75 85 LYS A O 1
ATOM 662 N N . THR A 1 86 ? 4.378 5.384 -13.244 1.00 98.88 86 THR A N 1
ATOM 663 C CA . THR A 1 86 ? 3.021 5.078 -12.777 1.00 98.88 86 THR A CA 1
ATOM 664 C C . THR A 1 86 ? 2.757 5.667 -11.394 1.00 98.88 86 THR A C 1
A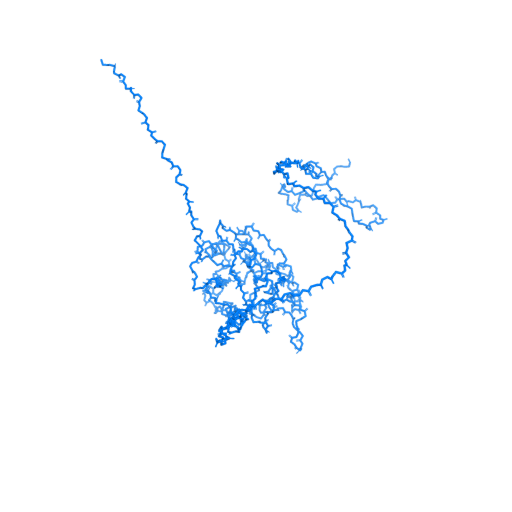TOM 666 O O . THR A 1 86 ? 1.713 6.278 -11.177 1.00 98.88 86 THR A O 1
ATOM 669 N N . LEU A 1 87 ? 3.704 5.530 -10.462 1.00 98.88 87 LEU A N 1
ATOM 670 C CA . LEU A 1 87 ? 3.573 6.096 -9.119 1.00 98.88 87 LEU A CA 1
ATOM 671 C C . LEU A 1 87 ? 3.517 7.629 -9.156 1.00 98.88 87 LEU A C 1
ATOM 673 O O . LEU A 1 87 ? 2.666 8.214 -8.490 1.00 98.88 87 LEU A O 1
ATOM 677 N N . ARG A 1 88 ? 4.362 8.282 -9.971 1.00 98.75 88 ARG A N 1
ATOM 678 C CA . ARG A 1 88 ? 4.306 9.743 -10.164 1.00 98.75 88 ARG A CA 1
ATOM 679 C C . ARG A 1 88 ? 2.976 10.178 -10.776 1.00 98.75 88 ARG A C 1
ATOM 681 O O . ARG A 1 88 ? 2.368 11.103 -10.268 1.00 98.75 88 ARG A O 1
ATOM 688 N N . GLU A 1 89 ? 2.490 9.502 -11.817 1.00 98.44 89 GLU A N 1
ATOM 689 C CA . GLU A 1 89 ? 1.195 9.817 -12.441 1.00 98.44 89 GLU A CA 1
ATOM 690 C C . GLU A 1 89 ? 0.039 9.733 -11.431 1.00 98.44 89 GLU A C 1
ATOM 692 O O . GLU A 1 89 ? -0.786 10.644 -11.347 1.00 98.44 89 GLU A O 1
ATOM 697 N N . LEU A 1 90 ? -0.016 8.653 -10.645 1.00 98.56 90 LEU A N 1
ATOM 698 C CA . LEU A 1 90 ? -1.083 8.441 -9.668 1.00 98.56 90 LEU A CA 1
ATOM 699 C C . LEU A 1 90 ? -1.080 9.498 -8.555 1.00 98.56 90 LEU A C 1
ATOM 701 O O . LEU A 1 90 ? -2.150 9.905 -8.110 1.00 98.56 90 LEU A O 1
ATOM 705 N N . VAL A 1 91 ? 0.089 9.970 -8.118 1.00 98.19 91 VAL A N 1
ATOM 706 C CA . VAL A 1 91 ? 0.163 11.029 -7.101 1.00 98.19 91 VAL A CA 1
ATOM 707 C C . VAL A 1 91 ? -0.028 12.411 -7.719 1.00 98.19 91 VAL A C 1
ATOM 709 O O . VAL A 1 91 ? -0.929 13.136 -7.315 1.00 98.19 91 VAL A O 1
ATOM 712 N N . ASP A 1 92 ? 0.777 12.765 -8.716 1.00 96.88 92 ASP A N 1
ATOM 713 C CA . ASP A 1 92 ? 0.925 14.146 -9.186 1.00 96.88 92 ASP A CA 1
ATOM 714 C C . ASP A 1 92 ? -0.218 14.594 -10.102 1.00 96.88 92 ASP A C 1
ATOM 716 O O . ASP A 1 92 ? -0.521 15.780 -10.180 1.00 96.88 92 ASP A O 1
ATOM 720 N N . ILE A 1 93 ? -0.816 13.659 -10.848 1.00 95.56 93 ILE A N 1
ATOM 721 C CA . ILE A 1 93 ? -1.831 13.971 -11.865 1.00 95.56 93 ILE A CA 1
ATOM 722 C C . ILE A 1 93 ? -3.209 13.523 -11.390 1.00 95.56 93 ILE A C 1
ATOM 724 O O . ILE A 1 93 ? -4.181 14.268 -11.496 1.00 95.56 93 ILE A O 1
ATOM 728 N N . ILE A 1 94 ? -3.309 12.294 -10.883 1.00 96.19 94 ILE A N 1
ATOM 729 C CA . ILE A 1 94 ? -4.587 11.742 -10.420 1.00 96.19 94 ILE A CA 1
ATOM 730 C C . ILE A 1 94 ? -4.940 12.239 -9.012 1.00 96.19 94 ILE A C 1
ATOM 732 O O . ILE A 1 94 ? -6.125 12.370 -8.700 1.00 96.19 94 ILE A O 1
ATOM 736 N N . GLY A 1 95 ? -3.941 12.540 -8.176 1.00 96.31 95 GLY A N 1
ATOM 737 C CA . GLY A 1 95 ? -4.158 13.000 -6.806 1.00 96.31 95 GLY A CA 1
ATOM 738 C C . GLY A 1 95 ? -4.558 11.880 -5.843 1.00 96.31 95 GLY A C 1
ATOM 739 O O . GLY A 1 95 ? -5.390 12.095 -4.964 1.00 96.31 95 GLY A O 1
ATOM 740 N N . CYS A 1 96 ? -4.019 10.667 -6.016 1.00 98.44 96 CYS A N 1
ATOM 741 C CA . CYS A 1 96 ? -4.229 9.564 -5.075 1.00 98.44 96 CYS A CA 1
ATOM 742 C C . CYS A 1 96 ? -3.684 9.914 -3.684 1.00 98.44 96 CYS A C 1
ATOM 744 O O . CYS A 1 96 ? -2.527 10.301 -3.567 1.00 98.44 96 CYS A O 1
ATOM 746 N N . ASP A 1 97 ? -4.473 9.710 -2.628 1.00 98.44 97 ASP A N 1
ATOM 747 C CA . ASP A 1 97 ? -4.024 9.884 -1.234 1.00 98.44 97 ASP A CA 1
ATOM 748 C C . ASP A 1 97 ? -3.235 8.669 -0.737 1.00 98.44 97 ASP A C 1
ATOM 750 O O . ASP A 1 97 ? -2.329 8.774 0.088 1.00 98.44 97 ASP A O 1
ATOM 754 N N . LEU A 1 98 ? -3.609 7.492 -1.237 1.00 98.81 98 LEU A N 1
ATOM 755 C CA . LEU A 1 98 ? -3.020 6.212 -0.885 1.00 98.81 98 LEU A CA 1
ATOM 756 C C . LEU A 1 98 ? -2.749 5.425 -2.161 1.00 98.81 98 LEU A C 1
ATOM 758 O O . LEU A 1 98 ? -3.629 5.299 -3.013 1.00 98.81 98 LEU A O 1
ATOM 762 N N . ILE A 1 99 ? -1.554 4.855 -2.273 1.00 98.88 99 ILE A N 1
ATOM 763 C CA . ILE A 1 99 ? -1.208 3.880 -3.302 1.00 98.88 99 ILE A CA 1
ATOM 764 C C . ILE A 1 99 ? -0.779 2.583 -2.627 1.00 98.88 99 ILE A C 1
ATOM 766 O O . ILE A 1 99 ? 0.139 2.570 -1.808 1.00 98.88 99 ILE A O 1
ATOM 770 N N . LEU A 1 100 ? -1.421 1.484 -3.012 1.00 98.81 100 LEU A N 1
ATOM 771 C CA . LEU A 1 100 ? -1.031 0.136 -2.625 1.00 98.81 100 LEU A CA 1
ATOM 772 C C . LEU A 1 100 ? -0.482 -0.581 -3.856 1.00 98.81 100 LEU A C 1
ATOM 774 O O . LEU A 1 100 ? -1.195 -0.762 -4.848 1.00 98.81 100 LEU A O 1
ATOM 778 N N . THR A 1 101 ? 0.785 -0.982 -3.798 1.00 98.69 101 THR A N 1
ATOM 779 C CA . THR A 1 101 ? 1.386 -1.820 -4.840 1.00 98.69 101 THR A CA 1
ATOM 780 C C . THR A 1 101 ? 1.421 -3.276 -4.396 1.00 98.69 101 THR A C 1
ATOM 782 O O . THR A 1 101 ? 1.492 -3.563 -3.204 1.00 98.69 101 THR A O 1
ATOM 785 N N . THR A 1 102 ? 1.393 -4.209 -5.341 1.00 97.38 102 THR A N 1
ATOM 786 C CA . THR A 1 102 ? 1.571 -5.641 -5.081 1.00 97.38 102 THR A CA 1
ATOM 787 C C . THR A 1 102 ? 2.496 -6.252 -6.127 1.00 97.38 102 THR A C 1
ATOM 789 O O . THR A 1 102 ? 2.372 -5.957 -7.315 1.00 97.38 102 THR A O 1
ATOM 792 N N . GLY A 1 103 ? 3.443 -7.079 -5.676 1.00 94.88 103 GLY A N 1
ATOM 793 C CA . GLY A 1 103 ? 4.446 -7.716 -6.537 1.00 94.88 103 GLY A CA 1
ATOM 794 C C . GLY A 1 103 ? 5.806 -7.002 -6.573 1.00 94.88 103 GLY A C 1
ATOM 795 O O . GLY A 1 103 ? 5.951 -5.854 -6.145 1.00 94.88 103 GLY A O 1
ATOM 796 N N . GLY A 1 104 ? 6.829 -7.730 -7.029 1.00 96.19 104 GLY A N 1
ATOM 797 C CA . GLY A 1 104 ? 8.184 -7.211 -7.256 1.00 96.19 104 GLY A CA 1
ATOM 798 C C . GLY A 1 104 ? 8.966 -6.779 -6.005 1.00 96.19 104 GLY A C 1
ATOM 799 O O . GLY A 1 104 ? 9.818 -5.900 -6.103 1.00 96.19 104 GLY A O 1
ATOM 800 N N . THR A 1 105 ? 8.685 -7.347 -4.822 1.00 97.44 105 THR A N 1
ATOM 801 C CA . THR A 1 105 ? 9.333 -6.978 -3.537 1.00 97.44 105 THR A CA 1
ATOM 802 C C . THR A 1 105 ? 10.293 -8.029 -2.971 1.00 97.44 105 THR A C 1
ATOM 804 O O . THR A 1 105 ? 10.802 -7.857 -1.863 1.00 97.44 105 THR A O 1
ATOM 807 N N . GLY A 1 106 ? 10.527 -9.134 -3.677 1.00 96.75 106 GLY A N 1
ATOM 808 C CA . GLY A 1 106 ? 11.442 -10.183 -3.236 1.00 96.75 106 GLY A CA 1
ATOM 809 C C . GLY A 1 106 ? 12.921 -9.865 -3.506 1.00 96.75 106 GLY A C 1
ATOM 810 O O . GLY A 1 106 ? 13.287 -8.739 -3.843 1.00 96.75 106 GLY A O 1
ATOM 811 N N . PRO A 1 107 ? 13.808 -10.859 -3.329 1.00 97.38 107 PRO A N 1
ATOM 812 C CA . PRO A 1 107 ? 15.245 -10.704 -3.546 1.00 97.38 107 PRO A CA 1
ATOM 813 C C . PRO A 1 107 ? 15.677 -10.938 -5.005 1.00 97.38 107 PRO A C 1
ATOM 815 O O . PRO A 1 107 ? 16.874 -10.906 -5.297 1.00 97.38 107 PRO A O 1
ATOM 818 N N . ALA A 1 108 ? 14.754 -11.258 -5.920 1.00 96.94 108 ALA A N 1
ATOM 819 C CA . ALA A 1 108 ? 15.118 -11.562 -7.300 1.00 96.94 108 ALA A CA 1
ATOM 820 C C . ALA A 1 108 ? 15.579 -10.297 -8.039 1.00 96.94 108 ALA A C 1
ATOM 822 O O . ALA A 1 108 ? 15.122 -9.197 -7.763 1.00 96.94 108 ALA A O 1
ATOM 823 N N . ARG A 1 109 ? 16.441 -10.442 -9.055 1.00 96.31 109 ARG A N 1
ATOM 824 C CA . ARG A 1 109 ? 16.957 -9.290 -9.831 1.00 96.31 109 ARG A CA 1
ATOM 825 C C . ARG A 1 109 ? 15.874 -8.474 -10.546 1.00 96.31 109 ARG A C 1
ATOM 827 O O . ARG A 1 109 ? 16.128 -7.330 -10.899 1.00 96.31 109 ARG A O 1
ATOM 834 N N . ARG A 1 110 ? 14.719 -9.087 -10.816 1.00 96.00 110 ARG A N 1
ATOM 835 C CA . ARG A 1 110 ? 13.554 -8.431 -11.425 1.00 96.00 110 ARG A CA 1
ATOM 836 C C . ARG A 1 110 ? 12.694 -7.690 -10.399 1.00 96.00 110 ARG A C 1
ATOM 838 O O . ARG A 1 110 ? 11.936 -6.819 -10.790 1.00 96.00 110 ARG A O 1
ATOM 845 N N . ASP A 1 111 ? 12.843 -7.988 -9.111 1.00 97.56 111 ASP A N 1
ATOM 846 C CA . ASP A 1 111 ? 12.043 -7.393 -8.042 1.00 97.56 111 ASP A CA 1
ATOM 847 C C . ASP A 1 111 ? 12.579 -5.991 -7.707 1.00 97.56 111 ASP A C 1
ATOM 849 O O . ASP A 1 111 ? 13.419 -5.817 -6.821 1.00 97.56 111 ASP A O 1
ATOM 853 N N . VAL A 1 112 ? 12.112 -4.998 -8.469 1.00 98.56 112 VAL A N 1
ATOM 854 C CA . VAL A 1 112 ? 12.579 -3.599 -8.423 1.00 98.56 112 VAL A CA 1
ATOM 855 C C . VAL A 1 112 ? 11.535 -2.617 -7.873 1.00 98.56 112 VAL A C 1
ATOM 857 O O . VAL A 1 112 ? 11.737 -1.400 -7.924 1.00 98.56 112 VAL A O 1
ATOM 860 N N . THR A 1 113 ? 10.410 -3.114 -7.344 1.00 98.69 113 THR A N 1
ATOM 861 C CA . THR A 1 113 ? 9.334 -2.275 -6.786 1.00 98.69 113 THR A CA 1
ATOM 862 C C . THR A 1 113 ? 9.818 -1.373 -5.641 1.00 98.69 113 THR A C 1
ATOM 864 O O . THR A 1 113 ? 9.485 -0.182 -5.663 1.00 98.69 113 THR A O 1
ATOM 867 N N . PRO A 1 114 ? 10.615 -1.856 -4.661 1.00 98.81 114 PRO A N 1
ATOM 868 C CA . PRO A 1 114 ? 11.136 -0.999 -3.596 1.00 98.81 114 PRO A CA 1
ATOM 869 C C . PRO A 1 114 ? 12.040 0.118 -4.122 1.00 98.81 114 PRO A C 1
ATOM 871 O O . PRO A 1 114 ? 11.895 1.264 -3.708 1.00 98.81 114 PRO A O 1
ATOM 874 N N . GLU A 1 115 ? 12.928 -0.174 -5.077 1.00 98.81 115 GLU A N 1
ATOM 875 C CA . GLU A 1 115 ? 13.801 0.822 -5.708 1.00 98.81 115 GLU A CA 1
ATOM 876 C C . GLU A 1 115 ? 13.007 1.909 -6.424 1.00 98.81 115 GLU A C 1
ATOM 878 O O . GLU A 1 115 ? 13.321 3.090 -6.283 1.00 98.81 115 GLU A O 1
ATOM 883 N N . ALA A 1 116 ? 11.989 1.518 -7.192 1.00 98.88 116 ALA A N 1
ATOM 884 C CA . ALA A 1 116 ? 11.122 2.463 -7.882 1.00 98.88 116 ALA A CA 1
ATOM 885 C C . ALA A 1 116 ? 10.329 3.326 -6.888 1.00 98.88 116 ALA A C 1
ATOM 887 O O . ALA A 1 116 ? 10.189 4.531 -7.079 1.00 98.88 116 ALA A O 1
ATOM 888 N N . THR A 1 117 ? 9.854 2.723 -5.795 1.00 98.88 117 THR A N 1
ATOM 889 C CA . THR A 1 117 ? 9.101 3.420 -4.743 1.00 98.88 117 THR A CA 1
ATOM 890 C C . THR A 1 117 ? 9.973 4.445 -4.017 1.00 98.88 117 THR A C 1
ATOM 892 O O . THR A 1 117 ? 9.569 5.594 -3.859 1.00 98.88 117 THR A O 1
ATOM 895 N N . LEU A 1 118 ? 11.201 4.074 -3.644 1.00 98.88 118 LEU A N 1
ATOM 896 C CA . LEU A 1 118 ? 12.167 4.990 -3.030 1.00 98.88 118 LEU A CA 1
ATOM 897 C C . LEU A 1 118 ? 12.584 6.115 -3.990 1.00 98.88 118 LEU A C 1
ATOM 899 O O . LEU A 1 118 ? 12.720 7.258 -3.572 1.00 98.88 118 LEU A O 1
ATOM 903 N N . ALA A 1 119 ? 12.725 5.828 -5.287 1.00 98.81 119 ALA A N 1
ATOM 904 C CA . ALA A 1 119 ? 13.109 6.825 -6.290 1.00 98.81 119 ALA A CA 1
ATOM 905 C C . ALA A 1 119 ? 12.052 7.920 -6.533 1.00 98.81 119 ALA A C 1
ATOM 907 O O . ALA A 1 119 ? 12.374 8.978 -7.079 1.00 98.81 119 ALA A O 1
ATOM 908 N N . VAL A 1 120 ? 10.789 7.683 -6.163 1.00 98.75 120 VAL A N 1
ATOM 909 C CA . VAL A 1 120 ? 9.711 8.687 -6.247 1.00 98.75 120 VAL A CA 1
ATOM 910 C C . VAL A 1 120 ? 9.370 9.318 -4.896 1.00 98.75 120 VAL A C 1
ATOM 912 O O . VAL A 1 120 ? 8.512 10.204 -4.848 1.00 98.75 120 VAL A O 1
ATOM 915 N N . ALA A 1 121 ? 10.009 8.871 -3.815 1.00 98.62 121 ALA A N 1
ATOM 916 C CA . ALA A 1 121 ? 9.735 9.322 -2.460 1.00 98.62 121 ALA A CA 1
ATOM 917 C C . ALA A 1 121 ? 10.237 10.748 -2.216 1.00 98.62 121 ALA A C 1
ATOM 919 O O . ALA A 1 121 ? 11.317 11.131 -2.660 1.00 98.62 121 ALA A O 1
ATOM 920 N N . THR A 1 122 ? 9.479 11.511 -1.433 1.00 98.56 122 THR A N 1
ATOM 921 C CA . THR A 1 122 ? 9.989 12.708 -0.749 1.00 98.56 122 THR A CA 1
ATOM 922 C C . THR A 1 122 ? 10.457 12.377 0.662 1.00 98.56 122 THR A C 1
ATOM 924 O O . THR A 1 122 ? 11.320 13.065 1.203 1.00 98.56 122 THR A O 1
ATOM 927 N N . ARG A 1 123 ? 9.900 11.319 1.267 1.00 98.44 123 ARG A N 1
ATOM 928 C CA . ARG A 1 123 ? 10.231 10.885 2.626 1.00 98.44 123 ARG A CA 1
ATOM 929 C C . ARG A 1 123 ? 9.992 9.397 2.810 1.00 98.44 123 ARG A C 1
ATOM 931 O O . ARG A 1 123 ? 8.964 8.876 2.391 1.00 98.44 123 ARG A O 1
ATOM 938 N N . GLU A 1 124 ? 10.903 8.718 3.489 1.00 98.75 124 GLU A N 1
ATOM 939 C CA . GLU A 1 124 ? 10.721 7.313 3.852 1.00 98.75 124 GLU A CA 1
ATOM 940 C C . GLU A 1 124 ? 9.875 7.151 5.119 1.00 98.75 124 GLU A C 1
ATOM 942 O O . GLU A 1 124 ? 9.930 7.977 6.031 1.00 98.75 124 GLU A O 1
ATOM 947 N N . MET A 1 125 ? 9.128 6.047 5.190 1.00 98.62 125 MET A N 1
ATOM 948 C CA . MET A 1 125 ? 8.361 5.640 6.367 1.00 98.62 125 MET A CA 1
ATOM 949 C C . MET A 1 125 ? 8.848 4.259 6.851 1.00 98.62 125 MET A C 1
ATOM 951 O O . MET A 1 125 ? 8.144 3.257 6.679 1.00 98.62 125 MET A O 1
ATOM 955 N N . PRO A 1 126 ? 10.057 4.172 7.448 1.00 98.31 126 PRO A N 1
ATOM 956 C CA . PRO A 1 126 ? 10.743 2.899 7.710 1.00 98.31 126 PRO A CA 1
ATOM 957 C C . PRO A 1 126 ? 9.932 1.928 8.580 1.00 98.31 126 PRO A C 1
ATOM 959 O O . PRO A 1 126 ? 9.926 0.722 8.319 1.00 98.31 126 PRO A O 1
ATOM 962 N N . GLY A 1 127 ? 9.149 2.456 9.529 1.00 98.62 127 GLY A N 1
ATOM 963 C CA . GLY A 1 127 ? 8.302 1.656 10.416 1.00 98.62 127 GLY A CA 1
ATOM 964 C C . GLY A 1 127 ? 7.282 0.771 9.687 1.00 98.62 127 GLY A C 1
ATOM 965 O O . GLY A 1 127 ? 6.955 -0.303 10.182 1.00 98.62 127 GLY A O 1
ATOM 966 N N . PHE A 1 128 ? 6.821 1.144 8.485 1.00 98.75 128 PHE A N 1
ATOM 967 C CA . PHE A 1 128 ? 5.952 0.262 7.693 1.00 98.75 128 PHE A CA 1
ATOM 968 C C . PHE A 1 128 ? 6.708 -0.965 7.185 1.00 98.75 128 PHE A C 1
ATOM 970 O O . PHE A 1 128 ? 6.220 -2.080 7.330 1.00 98.75 128 PHE A O 1
ATOM 977 N N . GLY A 1 129 ? 7.899 -0.789 6.606 1.00 98.38 129 GLY A N 1
ATOM 978 C CA . GLY A 1 129 ? 8.694 -1.910 6.094 1.00 98.38 129 GLY A CA 1
ATOM 979 C C . GLY A 1 129 ? 9.071 -2.895 7.202 1.00 98.38 129 GLY A C 1
ATOM 980 O O . GLY A 1 129 ? 8.944 -4.110 7.034 1.00 98.38 129 GLY A O 1
ATOM 981 N N . GLU A 1 130 ? 9.490 -2.364 8.351 1.00 98.69 130 GLU A N 1
ATOM 982 C CA . GLU A 1 130 ? 9.791 -3.136 9.560 1.00 98.69 130 GLU A CA 1
ATOM 983 C C . GLU A 1 130 ? 8.568 -3.920 10.043 1.00 98.69 130 GLU A C 1
ATOM 985 O O . GLU A 1 130 ? 8.632 -5.146 10.179 1.00 98.69 130 GLU A O 1
ATOM 990 N N . GLN A 1 131 ? 7.435 -3.238 10.224 1.00 98.44 131 GLN A N 1
ATOM 991 C CA . GLN A 1 131 ? 6.235 -3.850 10.778 1.00 98.44 131 GLN A CA 1
ATOM 992 C C . GLN A 1 131 ? 5.589 -4.854 9.817 1.00 98.44 131 GLN A C 1
ATOM 994 O O . GLN A 1 131 ? 5.145 -5.910 10.259 1.00 98.44 131 GLN A O 1
ATOM 999 N N . MET A 1 132 ? 5.585 -4.595 8.505 1.00 98.50 132 MET A N 1
ATOM 1000 C CA . MET A 1 132 ? 5.083 -5.560 7.521 1.00 98.50 132 MET A CA 1
ATOM 1001 C C . MET A 1 132 ? 5.884 -6.867 7.549 1.00 98.50 132 MET A C 1
ATOM 1003 O O . MET A 1 132 ? 5.295 -7.949 7.480 1.00 98.50 132 MET A O 1
ATOM 1007 N N . ARG A 1 133 ? 7.221 -6.794 7.672 1.00 98.44 133 ARG A N 1
ATOM 1008 C CA . ARG A 1 133 ? 8.071 -7.989 7.821 1.00 98.44 133 ARG A CA 1
ATOM 1009 C C . ARG A 1 133 ? 7.811 -8.707 9.144 1.00 98.44 133 ARG A C 1
ATOM 1011 O O . ARG A 1 133 ? 7.725 -9.932 9.137 1.00 98.44 133 ARG A O 1
ATOM 1018 N N . ALA A 1 134 ? 7.652 -7.969 10.243 1.00 98.19 134 ALA A N 1
ATOM 1019 C CA . ALA A 1 134 ? 7.339 -8.543 11.551 1.00 98.19 134 ALA A CA 1
ATOM 1020 C C . ALA A 1 134 ? 5.993 -9.290 11.541 1.00 98.19 134 ALA A C 1
ATOM 1022 O O . ALA A 1 134 ? 5.948 -10.458 11.917 1.00 98.19 134 ALA A O 1
ATOM 1023 N N . ILE A 1 135 ? 4.928 -8.662 11.022 1.00 98.00 135 ILE A N 1
ATOM 1024 C CA . ILE A 1 135 ? 3.601 -9.280 10.858 1.00 98.00 135 ILE A CA 1
ATOM 1025 C C . ILE A 1 135 ? 3.706 -10.539 9.994 1.00 98.00 135 ILE A C 1
ATOM 1027 O O . ILE A 1 135 ? 3.288 -11.616 10.410 1.00 98.00 135 ILE A O 1
ATOM 1031 N N . SER A 1 136 ? 4.322 -10.424 8.813 1.00 97.38 136 SER A N 1
ATOM 1032 C CA . SER A 1 136 ? 4.472 -11.547 7.878 1.00 97.38 136 SER A CA 1
ATOM 1033 C C . SER A 1 136 ? 5.262 -12.718 8.480 1.00 97.38 136 SER A C 1
ATOM 1035 O O . SER A 1 136 ? 5.007 -13.871 8.134 1.00 97.38 136 SER A O 1
ATOM 1037 N N . GLY A 1 137 ? 6.194 -12.445 9.402 1.00 97.50 137 GLY A N 1
ATOM 1038 C CA . GLY A 1 137 ? 6.991 -13.454 10.103 1.00 97.50 137 GLY A CA 1
ATOM 1039 C C . GLY A 1 137 ? 6.173 -14.417 10.967 1.00 97.50 137 GLY A C 1
ATOM 1040 O O . GLY A 1 137 ? 6.632 -15.529 11.218 1.00 97.50 137 GLY A O 1
ATOM 1041 N N . HIS A 1 138 ? 4.950 -14.044 11.360 1.00 97.25 138 HIS A N 1
ATOM 1042 C CA . HIS A 1 138 ? 4.019 -14.950 12.040 1.00 97.25 138 HIS A CA 1
ATOM 1043 C C . HIS A 1 138 ? 3.421 -16.014 11.108 1.00 97.25 138 HIS A C 1
ATOM 1045 O O . HIS A 1 138 ? 2.990 -17.062 11.582 1.00 97.25 138 HIS A O 1
ATOM 1051 N N . PHE A 1 139 ? 3.407 -15.761 9.797 1.00 95.75 139 PHE A N 1
ATOM 1052 C CA . PHE A 1 139 ? 2.785 -16.636 8.801 1.00 95.75 139 PHE A CA 1
ATOM 1053 C C . PHE A 1 139 ? 3.821 -17.406 7.979 1.00 95.75 139 PHE A C 1
ATOM 1055 O O . PHE A 1 139 ? 3.604 -18.570 7.638 1.00 95.75 139 PHE A O 1
ATOM 1062 N N . VAL A 1 140 ? 4.955 -16.772 7.653 1.00 95.19 140 VAL A N 1
ATOM 1063 C CA . VAL A 1 140 ? 6.018 -17.367 6.832 1.00 95.19 140 VAL A CA 1
ATOM 1064 C C . VAL A 1 140 ? 7.422 -16.979 7.329 1.00 95.19 140 VAL A C 1
ATOM 1066 O O . VAL A 1 140 ? 7.744 -15.792 7.398 1.00 95.19 140 VAL A O 1
ATOM 1069 N N . PRO A 1 141 ? 8.332 -17.945 7.581 1.00 95.94 141 PRO A N 1
ATOM 1070 C CA . PRO A 1 141 ? 9.702 -17.644 8.025 1.00 95.94 141 PRO A CA 1
ATOM 1071 C C . PRO A 1 141 ? 10.517 -16.815 7.023 1.00 95.94 141 PRO A C 1
ATOM 1073 O O . PRO A 1 141 ? 11.404 -16.050 7.394 1.00 95.94 141 PRO A O 1
ATOM 1076 N N . THR A 1 142 ? 10.209 -16.939 5.731 1.00 97.12 142 THR A N 1
ATOM 1077 C CA . THR A 1 142 ? 10.895 -16.221 4.648 1.00 97.12 142 THR A CA 1
ATOM 1078 C C . THR A 1 142 ? 10.470 -14.756 4.521 1.00 97.12 142 THR A C 1
ATOM 1080 O O . THR A 1 142 ? 10.940 -14.078 3.611 1.00 97.12 142 THR A O 1
ATOM 1083 N N . ALA A 1 143 ? 9.609 -14.244 5.410 1.00 97.00 143 ALA A N 1
ATOM 1084 C CA . ALA A 1 143 ? 9.183 -12.842 5.429 1.00 97.00 143 ALA A CA 1
ATOM 1085 C C . ALA A 1 143 ? 10.360 -11.851 5.437 1.00 97.00 143 ALA A C 1
ATOM 1087 O O . ALA A 1 143 ? 10.273 -10.775 4.847 1.00 97.00 143 ALA A O 1
ATOM 1088 N N . ILE A 1 144 ? 11.485 -12.241 6.044 1.00 97.75 144 ILE A N 1
ATOM 1089 C CA . ILE A 1 144 ? 12.711 -11.435 6.110 1.00 97.75 144 ILE A CA 1
ATOM 1090 C C . ILE A 1 144 ? 13.349 -11.158 4.740 1.00 97.75 144 ILE A C 1
ATOM 1092 O O . ILE A 1 144 ? 14.136 -10.226 4.622 1.00 97.75 144 ILE A O 1
ATOM 1096 N N . LEU A 1 145 ? 13.019 -11.942 3.707 1.00 97.94 145 LEU A N 1
ATOM 1097 C CA . LEU A 1 145 ? 13.527 -11.742 2.345 1.00 97.94 145 LEU A CA 1
ATOM 1098 C C . LEU A 1 145 ? 12.795 -10.615 1.604 1.00 97.94 145 LEU A C 1
ATOM 1100 O O . LEU A 1 145 ? 13.245 -10.196 0.539 1.00 97.94 145 LEU A O 1
ATOM 1104 N N . SER A 1 146 ? 11.659 -10.154 2.136 1.00 97.69 146 SER A N 1
ATOM 1105 C CA . SER A 1 146 ? 10.898 -9.062 1.539 1.00 97.69 146 SER A CA 1
ATOM 1106 C C . SER A 1 146 ? 11.610 -7.729 1.733 1.00 97.69 146 SER A C 1
ATOM 1108 O O . SER A 1 146 ? 12.008 -7.350 2.835 1.00 97.69 146 SER A O 1
ATOM 1110 N N . ARG A 1 147 ? 11.691 -6.973 0.648 1.00 98.50 147 ARG A N 1
ATOM 1111 C CA . ARG A 1 147 ? 12.298 -5.646 0.575 1.00 98.50 147 ARG A CA 1
ATOM 1112 C C . ARG A 1 147 ? 11.256 -4.528 0.577 1.00 98.50 147 ARG A C 1
ATOM 1114 O O . ARG A 1 147 ? 11.578 -3.394 0.255 1.00 98.50 147 ARG A O 1
ATOM 1121 N N . GLN A 1 148 ? 10.011 -4.850 0.926 1.00 98.38 148 GLN A N 1
ATOM 1122 C CA . GLN A 1 148 ? 8.904 -3.899 0.998 1.00 98.38 148 GLN A CA 1
ATOM 1123 C C . GLN A 1 148 ? 9.225 -2.661 1.847 1.00 98.38 148 GLN A C 1
ATOM 1125 O O . GLN A 1 148 ? 9.828 -2.758 2.925 1.00 98.38 148 GLN A O 1
ATOM 1130 N N . VAL A 1 149 ? 8.766 -1.511 1.357 1.00 98.88 149 VAL A N 1
ATOM 1131 C CA . VAL A 1 149 ? 8.877 -0.203 2.004 1.00 98.88 149 VAL A CA 1
ATOM 1132 C C . VAL A 1 149 ? 7.536 0.527 1.947 1.00 98.88 149 VAL A C 1
ATOM 1134 O O . VAL A 1 149 ? 6.629 0.142 1.203 1.00 98.88 149 VAL A O 1
ATOM 1137 N N . ALA A 1 150 ? 7.422 1.594 2.732 1.00 98.88 150 ALA A N 1
ATOM 1138 C CA . ALA A 1 150 ? 6.438 2.634 2.490 1.00 98.88 150 ALA A CA 1
ATOM 1139 C C . ALA A 1 150 ? 7.123 3.997 2.490 1.00 9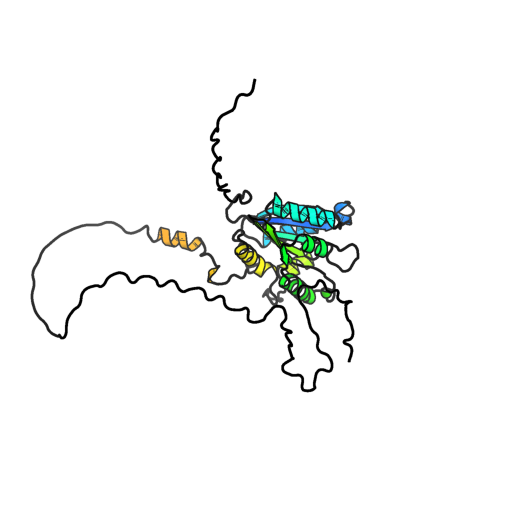8.88 150 ALA A C 1
ATOM 1141 O O . ALA A 1 150 ? 8.126 4.204 3.179 1.00 98.88 150 ALA A O 1
ATOM 1142 N N . VAL A 1 151 ? 6.572 4.918 1.713 1.00 98.94 151 VAL A N 1
ATOM 1143 C CA . VAL A 1 151 ? 7.107 6.265 1.537 1.00 98.94 151 VAL A CA 1
ATOM 1144 C C . VAL A 1 151 ? 5.967 7.267 1.460 1.00 98.94 151 VAL A C 1
ATOM 1146 O O . VAL A 1 151 ? 4.839 6.917 1.108 1.00 98.94 151 VAL A O 1
ATOM 1149 N N . LEU A 1 152 ? 6.276 8.520 1.757 1.00 98.88 152 LEU A N 1
ATOM 1150 C CA . LEU A 1 152 ? 5.459 9.646 1.349 1.00 98.88 152 LEU A CA 1
ATOM 1151 C C . LEU A 1 152 ? 5.991 10.199 0.030 1.00 98.88 152 LEU A C 1
ATOM 1153 O O . LEU A 1 152 ? 7.206 10.253 -0.198 1.00 98.88 152 LEU A O 1
ATOM 1157 N N . ARG A 1 153 ? 5.066 10.641 -0.816 1.00 98.50 153 ARG A N 1
ATOM 1158 C CA . ARG A 1 153 ? 5.353 11.493 -1.965 1.00 98.50 153 ARG A CA 1
ATOM 1159 C C . ARG A 1 153 ? 4.545 12.774 -1.828 1.00 98.50 153 ARG A C 1
ATOM 1161 O O . ARG A 1 153 ? 3.319 12.732 -1.852 1.00 98.50 153 ARG A O 1
ATOM 1168 N N . GLU A 1 154 ? 5.247 13.888 -1.681 1.00 97.69 154 GLU A N 1
ATOM 1169 C CA . GLU A 1 154 ? 4.676 15.225 -1.523 1.00 97.69 154 GLU A CA 1
ATOM 1170 C C . GLU A 1 154 ? 4.818 16.025 -2.830 1.00 97.69 154 GLU A C 1
ATOM 1172 O O . GLU A 1 154 ? 5.889 16.069 -3.441 1.00 97.69 154 GLU A O 1
ATOM 1177 N N . THR A 1 155 ? 3.734 16.670 -3.246 1.00 95.06 155 THR A N 1
ATOM 1178 C CA . THR A 1 155 ? 3.698 17.771 -4.215 1.00 95.06 155 THR A CA 1
ATOM 1179 C C . THR A 1 155 ? 3.417 19.077 -3.450 1.00 95.06 155 THR A C 1
ATOM 1181 O O . THR A 1 155 ? 3.122 19.036 -2.254 1.00 95.06 155 THR A O 1
ATOM 1184 N N . PRO A 1 156 ? 3.516 20.264 -4.077 1.00 93.19 156 PRO A N 1
ATOM 1185 C CA . PRO A 1 156 ? 3.247 21.531 -3.385 1.00 93.19 156 PRO A CA 1
ATOM 1186 C C . PRO A 1 156 ? 1.857 21.635 -2.731 1.00 93.19 156 PRO A C 1
ATOM 1188 O O . PRO A 1 156 ? 1.659 22.437 -1.822 1.00 93.19 156 PRO A O 1
ATOM 1191 N N . ASP A 1 157 ? 0.897 20.855 -3.214 1.00 90.38 157 ASP A N 1
ATOM 1192 C CA . ASP A 1 157 ? -0.529 20.933 -2.913 1.00 90.38 157 ASP A CA 1
ATOM 1193 C C . ASP A 1 157 ? -1.140 19.625 -2.385 1.00 90.38 157 ASP A C 1
ATOM 1195 O O . ASP A 1 157 ? -2.286 19.628 -1.928 1.00 90.38 157 ASP A O 1
ATOM 1199 N N . HIS A 1 158 ? -0.398 18.517 -2.429 1.00 94.62 158 HIS A N 1
ATOM 1200 C CA . HIS A 1 158 ? -0.900 17.185 -2.106 1.00 94.62 158 HIS A CA 1
ATOM 1201 C C . HIS A 1 158 ? 0.200 16.295 -1.523 1.00 94.62 158 HIS A C 1
ATOM 1203 O O . HIS A 1 158 ? 1.384 16.475 -1.787 1.00 94.62 158 HIS A O 1
ATOM 1209 N N . ALA A 1 159 ? -0.186 15.301 -0.733 1.00 97.19 159 ALA A N 1
ATOM 1210 C CA . ALA A 1 159 ? 0.730 14.290 -0.233 1.00 97.19 159 ALA A CA 1
ATOM 1211 C C . ALA A 1 159 ? 0.052 12.924 -0.253 1.00 97.19 159 ALA A C 1
ATOM 1213 O O . ALA A 1 159 ? -1.114 12.785 0.116 1.00 97.19 159 ALA A O 1
ATOM 1214 N N . ALA A 1 160 ? 0.804 11.910 -0.668 1.00 98.69 160 ALA A N 1
ATOM 1215 C CA . ALA A 1 160 ? 0.324 10.545 -0.777 1.00 98.69 160 ALA A CA 1
ATOM 1216 C C . ALA A 1 160 ? 1.188 9.583 0.034 1.00 98.69 160 ALA A C 1
ATOM 1218 O O . ALA A 1 160 ? 2.417 9.694 0.039 1.00 98.69 160 ALA A O 1
ATOM 1219 N N . LEU A 1 161 ? 0.547 8.596 0.655 1.00 98.94 161 LEU A N 1
ATOM 1220 C CA . LEU A 1 161 ? 1.218 7.430 1.219 1.00 98.94 161 LEU A CA 1
ATOM 1221 C C . LEU A 1 161 ? 1.300 6.328 0.157 1.00 98.94 161 LEU A C 1
ATOM 1223 O O . LEU A 1 161 ? 0.289 5.955 -0.434 1.00 98.94 161 LEU A O 1
ATOM 1227 N N . ILE A 1 162 ? 2.487 5.772 -0.065 1.00 98.94 162 ILE A N 1
ATOM 1228 C CA . ILE A 1 162 ? 2.711 4.646 -0.980 1.00 98.94 162 ILE A CA 1
ATOM 1229 C C . ILE A 1 162 ? 3.223 3.466 -0.160 1.00 98.94 162 ILE A C 1
ATOM 1231 O O . ILE A 1 162 ? 4.208 3.612 0.560 1.00 98.94 162 ILE A O 1
ATOM 1235 N N . ILE A 1 163 ? 2.578 2.304 -0.268 1.00 98.88 163 ILE A N 1
ATOM 1236 C CA . ILE A 1 163 ? 2.936 1.087 0.473 1.00 98.88 163 ILE A CA 1
ATOM 1237 C C . ILE A 1 163 ? 3.138 -0.063 -0.509 1.00 98.88 163 ILE A C 1
ATOM 1239 O O . ILE A 1 163 ? 2.250 -0.361 -1.312 1.00 98.88 163 ILE A O 1
ATOM 1243 N N . ASN A 1 164 ? 4.282 -0.744 -0.422 1.00 98.75 164 ASN A N 1
ATOM 1244 C CA . ASN A 1 164 ? 4.506 -1.975 -1.173 1.00 98.75 164 ASN A CA 1
ATOM 1245 C C . ASN A 1 164 ? 4.031 -3.182 -0.372 1.00 98.75 164 ASN A C 1
ATOM 1247 O O . ASN A 1 164 ? 4.524 -3.427 0.724 1.00 98.75 164 ASN A O 1
ATOM 1251 N N . LEU A 1 165 ? 3.107 -3.955 -0.934 1.00 98.25 165 LEU A N 1
ATOM 1252 C CA . LEU A 1 165 ? 2.542 -5.142 -0.305 1.00 98.25 165 LEU A CA 1
ATOM 1253 C C . LEU A 1 165 ? 3.079 -6.430 -0.953 1.00 98.25 165 LEU A C 1
ATOM 1255 O O . LEU A 1 165 ? 3.607 -6.412 -2.074 1.00 98.25 165 LEU A O 1
ATOM 1259 N N . PRO A 1 166 ? 2.932 -7.582 -0.276 1.00 94.25 166 PRO A N 1
ATOM 1260 C CA . PRO A 1 166 ? 3.225 -8.885 -0.862 1.00 94.25 166 PRO A CA 1
ATOM 1261 C C . PRO A 1 166 ? 2.421 -9.166 -2.142 1.00 94.25 166 PRO A C 1
ATOM 1263 O O . PRO A 1 166 ? 1.362 -8.590 -2.372 1.00 94.25 166 PRO A O 1
ATOM 1266 N N . GLY A 1 167 ? 2.906 -10.107 -2.960 1.00 89.62 167 GLY A N 1
ATOM 1267 C CA . GLY A 1 167 ? 2.254 -10.505 -4.219 1.00 89.62 167 GLY A CA 1
ATOM 1268 C C . GLY A 1 167 ? 1.086 -11.491 -4.081 1.00 89.62 167 GLY A C 1
ATOM 1269 O O . GLY A 1 167 ? 0.313 -11.663 -5.016 1.00 89.62 167 GLY A O 1
ATOM 1270 N N . ARG A 1 168 ? 0.965 -12.197 -2.947 1.00 90.56 168 ARG A N 1
ATOM 1271 C CA . ARG A 1 168 ? -0.057 -13.245 -2.762 1.00 90.56 168 ARG A CA 1
ATOM 1272 C C . ARG A 1 168 ? -1.297 -12.675 -2.065 1.00 90.56 168 ARG A C 1
ATOM 1274 O O . ARG A 1 168 ? -1.120 -12.118 -0.981 1.00 90.56 168 ARG A O 1
ATOM 1281 N N . PRO A 1 169 ? -2.527 -12.911 -2.566 1.00 90.25 169 PRO A N 1
ATOM 1282 C CA . PRO A 1 169 ? -3.763 -12.394 -1.964 1.00 90.25 169 PRO A CA 1
ATOM 1283 C C . PRO A 1 169 ? -3.896 -12.643 -0.457 1.00 90.25 169 PRO A C 1
ATOM 1285 O O . PRO A 1 169 ? -4.224 -11.737 0.304 1.00 90.25 169 PRO A O 1
ATOM 1288 N N . LYS A 1 170 ? -3.554 -13.854 -0.003 1.00 93.12 170 LYS A N 1
ATOM 1289 C CA . LYS A 1 170 ? -3.565 -14.200 1.424 1.00 93.12 170 LYS A CA 1
ATOM 1290 C C . LYS A 1 170 ? -2.589 -13.341 2.243 1.00 93.12 170 LYS A C 1
ATOM 1292 O O . LYS A 1 170 ? -2.982 -12.779 3.257 1.00 93.12 170 LYS A O 1
ATOM 1297 N N . ALA A 1 171 ? -1.354 -13.185 1.766 1.00 92.94 171 ALA A N 1
ATOM 1298 C CA . ALA A 1 171 ? -0.325 -12.406 2.455 1.00 92.94 171 ALA A CA 1
ATOM 1299 C C . ALA A 1 171 ? -0.648 -10.902 2.485 1.00 92.94 171 ALA A C 1
ATOM 1301 O O . ALA A 1 171 ? -0.280 -10.208 3.430 1.00 92.94 171 ALA A O 1
ATOM 1302 N N . ILE A 1 172 ? -1.352 -10.398 1.466 1.00 93.62 172 ILE A N 1
ATOM 1303 C CA . ILE A 1 172 ? -1.880 -9.029 1.440 1.00 93.62 172 ILE A CA 1
ATOM 1304 C C . ILE A 1 172 ? -2.854 -8.824 2.604 1.00 93.62 172 ILE A C 1
ATOM 1306 O O . ILE A 1 172 ? -2.649 -7.917 3.409 1.00 93.62 172 ILE A O 1
ATOM 1310 N N . ALA A 1 173 ? -3.869 -9.686 2.726 1.00 93.94 173 ALA A N 1
ATOM 1311 C CA . ALA A 1 173 ? -4.858 -9.590 3.799 1.00 93.94 173 ALA A CA 1
ATOM 1312 C C . ALA A 1 173 ? -4.209 -9.727 5.187 1.00 93.94 173 ALA A C 1
ATOM 1314 O O . ALA A 1 173 ? -4.451 -8.895 6.055 1.00 93.94 173 ALA A O 1
ATOM 1315 N N . GLU A 1 174 ? -3.315 -10.704 5.371 1.00 95.31 174 GLU A N 1
ATOM 1316 C CA . GLU A 1 174 ? -2.557 -10.906 6.617 1.00 95.31 174 GLU A CA 1
ATOM 1317 C C . GLU A 1 174 ? -1.716 -9.678 7.001 1.00 95.31 174 GLU A C 1
ATOM 1319 O O . GLU A 1 174 ? -1.656 -9.299 8.168 1.00 95.31 174 GLU A O 1
ATOM 1324 N N . THR A 1 175 ? -1.096 -9.008 6.025 1.00 96.31 175 THR A N 1
ATOM 1325 C CA . THR A 1 175 ? -0.295 -7.798 6.273 1.00 96.31 175 THR A CA 1
ATOM 1326 C C . THR A 1 175 ? -1.179 -6.613 6.674 1.00 96.31 175 THR A C 1
ATOM 1328 O O . THR A 1 175 ? -0.835 -5.856 7.586 1.00 96.31 175 THR A O 1
ATOM 1331 N N . LEU A 1 176 ? -2.322 -6.447 6.002 1.00 96.50 176 LEU A N 1
ATOM 1332 C CA . LEU A 1 176 ? -3.226 -5.315 6.200 1.00 96.50 176 LEU A CA 1
ATOM 1333 C C . LEU A 1 176 ? -4.083 -5.444 7.471 1.00 96.50 176 LEU A C 1
ATOM 1335 O O . LEU A 1 176 ? -4.245 -4.448 8.177 1.00 96.50 176 LEU A O 1
ATOM 1339 N N . GLU A 1 177 ? -4.588 -6.644 7.782 1.00 95.75 177 GLU A N 1
ATOM 1340 C CA . GLU A 1 177 ? -5.432 -6.935 8.957 1.00 95.75 177 GLU A CA 1
ATOM 1341 C C . GLU A 1 177 ? -4.620 -7.317 10.201 1.00 95.75 177 GLU A C 1
ATOM 1343 O O . GLU A 1 177 ? -5.009 -6.978 11.322 1.00 95.75 177 GLU A O 1
ATOM 1348 N N . GLY A 1 178 ? -3.469 -7.964 10.010 1.00 95.06 178 GLY A N 1
ATOM 1349 C CA . GLY A 1 178 ? -2.620 -8.470 11.082 1.00 95.06 178 GLY A CA 1
ATOM 1350 C C . GLY A 1 178 ? -2.953 -9.903 11.490 1.00 95.06 178 GLY A C 1
ATOM 1351 O O . GLY A 1 178 ? -3.538 -10.676 10.733 1.00 95.06 178 GLY A O 1
ATOM 1352 N N . LEU A 1 179 ? -2.551 -10.267 12.707 1.00 94.00 179 LEU A N 1
ATOM 1353 C CA . LEU A 1 179 ? -2.737 -11.605 13.268 1.00 94.00 179 LEU A CA 1
ATOM 1354 C C . LEU A 1 179 ? -3.873 -11.598 14.294 1.00 94.00 179 LEU A C 1
ATOM 1356 O O . LEU A 1 179 ? -3.887 -10.762 15.201 1.00 94.00 179 LEU A O 1
ATOM 1360 N N . ARG A 1 180 ? -4.779 -12.572 14.188 1.00 93.06 180 ARG A N 1
ATOM 1361 C CA . ARG A 1 180 ? -5.866 -12.828 15.142 1.00 93.06 180 ARG A CA 1
ATOM 1362 C C . ARG A 1 180 ? -5.734 -14.229 15.744 1.00 93.06 180 ARG A C 1
ATOM 1364 O O . ARG A 1 180 ? -5.126 -15.094 15.118 1.00 93.06 180 ARG A O 1
ATOM 1371 N N . ASP A 1 181 ? -6.270 -14.425 16.944 1.00 92.62 181 ASP A N 1
ATOM 1372 C CA . ASP A 1 181 ? -6.449 -15.754 17.541 1.00 92.62 181 ASP A CA 1
ATOM 1373 C C . ASP A 1 181 ? -7.712 -16.458 17.009 1.00 92.62 181 ASP A C 1
ATOM 1375 O O . ASP A 1 181 ? -8.470 -15.901 16.208 1.00 92.62 181 ASP A O 1
ATOM 1379 N N . ASP A 1 182 ? -7.938 -17.689 17.471 1.00 91.44 182 ASP A N 1
ATOM 1380 C CA . ASP A 1 182 ? -9.088 -18.521 17.092 1.00 91.44 182 ASP A CA 1
ATOM 1381 C C . ASP A 1 182 ? -10.439 -17.919 17.529 1.00 91.44 182 ASP A C 1
ATOM 1383 O O . ASP A 1 182 ? -11.482 -18.251 16.967 1.00 91.44 182 ASP A O 1
ATOM 1387 N N . GLU A 1 183 ? -10.429 -17.002 18.501 1.00 91.06 183 GLU A N 1
ATOM 1388 C CA . GLU A 1 183 ? -11.607 -16.272 18.988 1.00 91.06 183 GLU A CA 1
ATOM 1389 C C . GLU A 1 183 ? -11.839 -14.962 18.206 1.00 91.06 183 GLU A C 1
ATOM 1391 O O . GLU A 1 183 ? -12.805 -14.236 18.451 1.00 91.06 183 GLU A O 1
ATOM 1396 N N . GLY A 1 184 ? -10.971 -14.653 17.236 1.00 86.69 184 GLY A N 1
ATOM 1397 C CA . GLY A 1 184 ? -11.054 -13.476 16.374 1.00 86.69 184 GLY A CA 1
ATOM 1398 C C . GLY A 1 184 ? -10.468 -12.199 16.982 1.00 86.69 184 GLY A C 1
ATOM 1399 O O . GLY A 1 184 ? -10.568 -11.129 16.363 1.00 86.69 184 GLY A O 1
ATOM 1400 N N . LYS A 1 185 ? -9.834 -12.284 18.155 1.00 89.75 185 LYS A N 1
ATOM 1401 C CA . LYS A 1 185 ? -9.185 -11.160 18.830 1.00 89.75 185 LYS A CA 1
ATOM 1402 C C . LYS A 1 185 ? -7.819 -10.887 18.207 1.00 89.75 185 LYS A C 1
ATOM 1404 O O . LYS A 1 185 ? -7.023 -11.783 17.944 1.00 89.75 185 LYS A O 1
ATOM 1409 N N . THR A 1 186 ? -7.531 -9.609 17.980 1.00 92.38 186 THR A N 1
ATOM 1410 C CA . THR A 1 186 ? -6.263 -9.161 17.395 1.00 92.38 186 THR A CA 1
ATOM 1411 C C . THR A 1 186 ? -5.095 -9.394 18.356 1.00 92.38 186 THR A C 1
ATOM 1413 O O . THR A 1 186 ? -5.053 -8.816 19.443 1.00 92.38 186 THR A O 1
ATOM 1416 N N . ILE A 1 187 ? -4.129 -10.210 17.928 1.00 94.00 187 ILE A N 1
ATOM 1417 C CA . ILE A 1 187 ? -2.840 -10.430 18.599 1.00 94.00 187 ILE A CA 1
ATOM 1418 C C . ILE A 1 187 ? -1.831 -9.379 18.127 1.00 94.00 187 ILE A C 1
ATOM 1420 O O . ILE A 1 187 ? -1.148 -8.755 18.938 1.00 94.00 187 ILE A O 1
ATOM 1424 N N . VAL A 1 188 ? -1.746 -9.171 16.810 1.00 95.25 188 VAL A N 1
ATOM 1425 C CA . VAL A 1 188 ? -0.861 -8.183 16.183 1.00 95.25 188 VAL A CA 1
ATOM 1426 C C . VAL A 1 188 ? -1.696 -7.330 15.250 1.00 95.25 188 VAL A C 1
ATOM 1428 O O . VAL A 1 188 ? -2.349 -7.859 14.355 1.00 95.25 188 VAL A O 1
ATOM 1431 N N . ASN A 1 189 ? -1.672 -6.013 15.444 1.00 95.00 189 ASN A N 1
ATOM 1432 C CA . ASN A 1 189 ? -2.372 -5.093 14.554 1.00 95.00 189 ASN A CA 1
ATOM 1433 C C . ASN A 1 189 ? -1.761 -5.146 13.150 1.00 95.00 189 ASN A C 1
ATOM 1435 O O . ASN A 1 189 ? -0.539 -5.060 13.003 1.00 95.00 189 ASN A O 1
ATOM 1439 N N . GLY A 1 190 ? -2.613 -5.229 12.131 1.00 96.75 190 GLY A N 1
ATOM 1440 C CA . GLY A 1 190 ? -2.202 -5.032 10.748 1.00 96.75 190 GLY A CA 1
ATOM 1441 C C . GLY A 1 190 ? -1.768 -3.597 10.480 1.00 96.75 190 GLY A C 1
ATOM 1442 O O . GLY A 1 190 ? -2.150 -2.666 11.199 1.00 96.75 190 GLY A O 1
ATOM 1443 N N . ILE A 1 191 ? -0.987 -3.395 9.419 1.00 97.75 191 ILE A N 1
ATOM 1444 C CA . ILE A 1 191 ? -0.458 -2.059 9.104 1.00 97.75 191 ILE A CA 1
ATOM 1445 C C . ILE A 1 191 ? -1.560 -1.042 8.799 1.00 97.75 191 ILE A C 1
ATOM 1447 O O . ILE A 1 191 ? -1.363 0.158 8.994 1.00 97.75 191 ILE A O 1
ATOM 1451 N N . PHE A 1 192 ? -2.732 -1.503 8.346 1.00 98.12 192 PHE A N 1
ATOM 1452 C CA . PHE A 1 192 ? -3.806 -0.605 7.947 1.00 98.12 192 PHE A CA 1
ATOM 1453 C C . PHE A 1 192 ? -4.435 0.118 9.144 1.00 98.12 192 PHE A C 1
ATOM 1455 O O . PHE A 1 192 ? -4.986 1.199 8.974 1.00 98.12 192 PHE A O 1
ATOM 1462 N N . ALA A 1 193 ? -4.259 -0.392 10.369 1.00 97.12 193 ALA A N 1
ATOM 1463 C CA . ALA A 1 193 ? -4.708 0.283 11.588 1.00 97.12 193 ALA A CA 1
ATOM 1464 C C . ALA A 1 193 ? -4.100 1.691 11.765 1.00 97.12 193 ALA A C 1
ATOM 1466 O O . ALA A 1 193 ? -4.711 2.541 12.416 1.00 97.12 193 ALA A O 1
ATOM 1467 N N . ALA A 1 194 ? -2.921 1.948 11.184 1.00 98.00 194 ALA A N 1
ATOM 1468 C CA . ALA A 1 194 ? -2.238 3.243 11.227 1.00 98.00 194 ALA A CA 1
ATOM 1469 C C . ALA A 1 194 ? -2.475 4.110 9.976 1.00 98.00 194 ALA A C 1
ATOM 1471 O O . ALA A 1 194 ? -2.222 5.315 10.008 1.00 98.00 194 ALA A O 1
ATOM 1472 N N . VAL A 1 195 ? -2.956 3.519 8.876 1.00 98.50 195 VAL A N 1
ATOM 1473 C CA . VAL A 1 195 ? -3.056 4.196 7.574 1.00 98.50 195 VAL A CA 1
ATOM 1474 C C . VAL A 1 195 ? -4.008 5.394 7.618 1.00 98.50 195 VAL A C 1
ATOM 1476 O O . VAL A 1 195 ? -3.565 6.476 7.241 1.00 98.50 195 VAL A O 1
ATOM 1479 N N . PRO A 1 196 ? -5.252 5.296 8.129 1.00 98.19 196 PRO A N 1
ATOM 1480 C CA . PRO A 1 196 ? -6.157 6.446 8.159 1.00 98.19 196 PRO A CA 1
ATOM 1481 C C . PRO A 1 196 ? -5.600 7.655 8.908 1.00 98.19 196 PRO A C 1
ATOM 1483 O O . PRO A 1 196 ? -5.726 8.777 8.432 1.00 98.19 196 PRO A O 1
ATOM 1486 N N . TYR A 1 197 ? -4.930 7.437 10.043 1.00 98.06 197 TYR A N 1
ATOM 1487 C CA . TYR A 1 197 ? -4.329 8.539 10.788 1.00 98.06 197 TYR A CA 1
ATOM 1488 C C . TYR A 1 197 ? -3.091 9.111 10.085 1.00 98.06 197 TYR A C 1
ATOM 1490 O O . TYR A 1 197 ? -2.876 10.319 10.108 1.00 98.06 197 TYR A O 1
ATOM 1498 N N . CYS A 1 198 ? -2.307 8.276 9.397 1.00 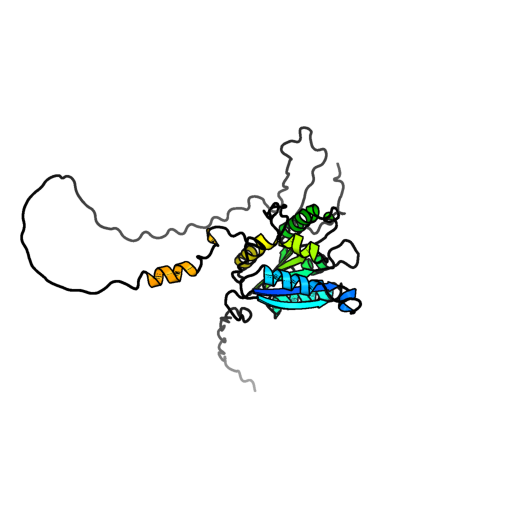98.44 198 CYS A N 1
ATOM 1499 C CA . CYS A 1 198 ? -1.235 8.762 8.530 1.00 98.44 198 CYS A CA 1
ATOM 1500 C C . CYS A 1 198 ? -1.780 9.676 7.422 1.00 98.44 198 CYS A C 1
ATOM 1502 O O . CYS A 1 198 ? -1.192 10.723 7.166 1.00 98.44 198 CYS A O 1
ATOM 1504 N N . ILE A 1 199 ? -2.907 9.311 6.800 1.00 98.19 199 ILE A N 1
ATOM 1505 C CA . ILE A 1 199 ? -3.566 10.135 5.778 1.00 98.19 199 ILE A CA 1
ATOM 1506 C C . ILE A 1 199 ? -4.087 11.454 6.371 1.00 98.19 199 ILE A C 1
ATOM 1508 O O . ILE A 1 199 ? -3.890 12.505 5.762 1.00 98.19 199 ILE A O 1
ATOM 1512 N N . ASP A 1 200 ? -4.661 11.433 7.581 1.00 96.62 200 ASP A N 1
ATOM 1513 C CA . ASP A 1 200 ? -5.072 12.659 8.283 1.00 96.62 200 ASP A CA 1
ATOM 1514 C C . ASP A 1 200 ? -3.879 13.620 8.476 1.00 96.62 200 ASP A C 1
ATOM 1516 O O . ASP A 1 200 ? -3.987 14.822 8.227 1.00 96.62 200 ASP A O 1
ATOM 1520 N N . LEU A 1 201 ? -2.724 13.091 8.902 1.00 96.94 201 LEU A N 1
ATOM 1521 C CA . LEU A 1 201 ? -1.522 13.878 9.207 1.00 96.94 201 LEU A CA 1
ATOM 1522 C C . LEU A 1 201 ? -0.881 14.528 7.978 1.00 96.94 201 LEU A C 1
ATOM 1524 O O . LEU A 1 201 ? -0.261 15.582 8.111 1.00 96.94 201 LEU A O 1
ATOM 1528 N N . ILE A 1 202 ? -1.028 13.921 6.800 1.00 96.75 202 ILE A N 1
ATOM 1529 C CA . ILE A 1 202 ? -0.514 14.473 5.539 1.00 96.75 202 ILE A CA 1
ATOM 1530 C C . ILE A 1 202 ? -1.549 15.350 4.812 1.00 96.75 202 ILE A C 1
ATOM 1532 O O . ILE A 1 202 ? -1.321 15.760 3.680 1.00 96.75 202 ILE A O 1
ATOM 1536 N N . GLY A 1 203 ? -2.677 15.670 5.461 1.00 94.69 203 GLY A N 1
ATOM 1537 C CA . GLY A 1 203 ? -3.695 16.587 4.935 1.00 94.69 203 GLY A CA 1
ATOM 1538 C C . GLY A 1 203 ? -4.718 15.951 3.988 1.00 94.69 203 GLY A C 1
ATOM 1539 O O . GLY A 1 203 ? -5.455 16.677 3.308 1.00 94.69 203 GLY A O 1
ATOM 1540 N N . GLY A 1 204 ? -4.774 14.618 3.948 1.00 95.56 204 GLY A N 1
ATOM 1541 C CA . GLY A 1 204 ? -5.730 13.852 3.156 1.00 95.56 204 GLY A CA 1
ATOM 1542 C C . GLY A 1 204 ? -7.141 13.786 3.767 1.00 95.56 204 GLY A C 1
ATOM 1543 O O . GLY A 1 204 ? -7.447 14.465 4.754 1.00 95.56 204 GLY A O 1
ATOM 1544 N N . PRO A 1 205 ? -8.047 12.996 3.163 1.00 95.75 205 PRO A N 1
ATOM 1545 C CA . PRO A 1 205 ? -9.417 12.832 3.641 1.00 95.75 205 PRO A CA 1
ATOM 1546 C C . PRO A 1 205 ? -9.477 12.049 4.958 1.00 95.75 205 PRO A C 1
ATOM 1548 O O 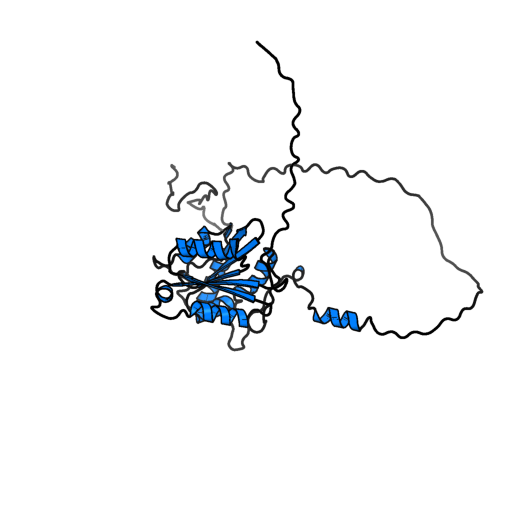. PRO A 1 205 ? -8.649 11.184 5.233 1.00 95.75 205 PRO A O 1
ATOM 1551 N N . TYR A 1 206 ? -10.529 12.296 5.743 1.00 96.00 206 TYR A N 1
ATOM 1552 C CA . TYR A 1 206 ? -10.784 11.543 6.973 1.00 96.00 206 TYR A CA 1
ATOM 1553 C C . TYR A 1 206 ? -11.384 10.170 6.655 1.00 96.00 206 TYR A C 1
ATOM 1555 O O . TYR A 1 206 ? -12.576 10.078 6.364 1.00 96.00 206 TYR A O 1
ATOM 1563 N N . ILE A 1 207 ? -10.563 9.120 6.712 1.00 95.69 207 ILE A N 1
ATOM 1564 C CA . ILE A 1 207 ? -10.953 7.743 6.364 1.00 95.69 207 ILE A CA 1
ATOM 1565 C C . ILE A 1 207 ? -11.500 7.007 7.596 1.00 95.69 207 ILE A C 1
ATOM 1567 O O . ILE A 1 207 ? -10.883 7.025 8.665 1.00 95.69 207 ILE A O 1
ATOM 1571 N N . GLU A 1 208 ? -12.614 6.299 7.447 1.00 95.25 208 GLU A N 1
ATOM 1572 C CA . GLU A 1 208 ? -13.177 5.413 8.476 1.00 95.25 208 GLU A CA 1
ATOM 1573 C C . GLU A 1 208 ? -13.167 3.960 7.995 1.00 95.25 208 GLU A C 1
ATOM 1575 O O . GLU A 1 208 ? -13.297 3.679 6.800 1.00 95.25 208 GLU A O 1
ATOM 1580 N N . THR A 1 209 ? -13.010 3.025 8.933 1.00 96.81 209 THR A N 1
ATOM 1581 C CA . THR A 1 209 ? -12.948 1.586 8.653 1.00 96.81 209 THR A CA 1
ATOM 1582 C C . THR A 1 209 ? -14.024 0.816 9.402 1.00 96.81 209 THR A C 1
ATOM 1584 O O . THR A 1 209 ? -14.515 1.263 10.438 1.00 96.81 209 THR A O 1
ATOM 1587 N N . ASP A 1 210 ? -14.382 -0.353 8.881 1.00 95.38 210 ASP A N 1
ATOM 1588 C CA . ASP A 1 210 ? -15.175 -1.339 9.604 1.00 95.38 210 ASP A CA 1
ATOM 1589 C C . ASP A 1 210 ? -14.290 -1.995 10.678 1.00 95.38 210 ASP A C 1
ATOM 1591 O O . ASP A 1 210 ? -13.326 -2.703 10.369 1.00 95.38 210 ASP A O 1
ATOM 1595 N N . GLU A 1 211 ? -14.616 -1.755 11.952 1.00 92.62 211 GLU A N 1
ATOM 1596 C CA . GLU A 1 211 ? -13.872 -2.290 13.099 1.00 92.62 211 GLU A CA 1
ATOM 1597 C C . GLU A 1 211 ? -13.859 -3.825 13.148 1.00 92.62 211 GLU A C 1
ATOM 1599 O O . GLU A 1 211 ? -12.938 -4.402 13.731 1.00 92.62 211 GLU A O 1
ATOM 1604 N N . SER A 1 212 ? -14.830 -4.500 12.519 1.00 90.44 212 SER A N 1
ATOM 1605 C CA . SER A 1 212 ? -14.829 -5.962 12.410 1.00 90.44 212 SER A CA 1
ATOM 1606 C C . SER A 1 212 ? -13.688 -6.470 11.521 1.00 90.44 212 SER A C 1
ATOM 1608 O O . SER A 1 212 ? -13.163 -7.560 11.761 1.00 90.44 212 SER A O 1
ATOM 1610 N N . VAL A 1 213 ? -13.241 -5.660 10.555 1.00 91.88 213 VAL A N 1
ATOM 1611 C CA . VAL A 1 213 ? -12.160 -5.977 9.610 1.00 91.88 213 VAL A CA 1
ATOM 1612 C C . VAL A 1 213 ? -10.826 -5.455 10.121 1.00 91.88 213 VAL A C 1
ATOM 1614 O O . VAL A 1 213 ? -9.873 -6.219 10.273 1.00 91.88 213 VAL A O 1
ATOM 1617 N N . VAL A 1 214 ? -10.758 -4.159 10.427 1.00 92.44 214 VAL A N 1
ATOM 1618 C CA . VAL A 1 214 ? -9.558 -3.519 10.961 1.00 92.44 214 VAL A CA 1
ATOM 1619 C C . VAL A 1 214 ? -9.938 -2.318 11.814 1.00 92.44 214 VAL A C 1
ATOM 1621 O O . VAL A 1 214 ? -10.575 -1.362 11.364 1.00 92.44 214 VAL A O 1
ATOM 1624 N N . LYS A 1 215 ? -9.514 -2.349 13.076 1.00 91.62 215 LYS A N 1
ATOM 1625 C CA . LYS A 1 215 ? -9.712 -1.231 13.990 1.00 91.62 215 LYS A CA 1
ATOM 1626 C C . LYS A 1 215 ? -8.669 -0.154 13.722 1.00 91.62 215 LYS A C 1
ATOM 1628 O O . LYS A 1 215 ? -7.483 -0.346 13.983 1.00 91.62 215 LYS A O 1
ATOM 1633 N N . THR A 1 216 ? -9.125 0.992 13.237 1.00 91.31 216 THR A N 1
ATOM 1634 C CA . THR A 1 216 ? -8.271 2.166 13.047 1.00 91.31 216 THR A CA 1
ATOM 1635 C C . THR A 1 216 ? -7.893 2.781 14.389 1.00 91.31 216 THR A C 1
ATOM 1637 O O . THR A 1 216 ? -8.747 2.989 15.253 1.00 91.31 216 THR A O 1
ATOM 1640 N N . PHE A 1 217 ? -6.617 3.123 14.556 1.00 93.38 217 PHE A N 1
ATOM 1641 C CA . PHE A 1 217 ? -6.149 3.871 15.713 1.00 93.38 217 PHE A CA 1
ATOM 1642 C C . PHE A 1 217 ? -6.071 5.369 15.405 1.00 93.38 217 PHE A C 1
ATOM 1644 O O . PHE A 1 217 ? -5.446 5.784 14.432 1.00 93.38 217 PHE A O 1
ATOM 1651 N N . ARG A 1 218 ? -6.655 6.188 16.285 1.00 93.69 218 ARG A N 1
ATOM 1652 C CA . ARG A 1 218 ? -6.485 7.645 16.315 1.00 93.69 218 ARG A CA 1
ATOM 1653 C C . ARG A 1 218 ? -6.272 8.112 17.756 1.00 93.69 218 ARG A C 1
ATOM 1655 O O . ARG A 1 218 ? -6.959 7.615 18.653 1.00 93.69 218 ARG A O 1
ATOM 1662 N N . PRO A 1 219 ? -5.364 9.070 18.010 1.00 90.44 219 PRO A N 1
ATOM 1663 C CA . PRO A 1 219 ? -5.275 9.703 19.319 1.00 90.44 219 PRO A CA 1
ATOM 1664 C C . PRO A 1 219 ? -6.549 10.506 19.613 1.00 90.44 219 PRO A C 1
ATOM 1666 O O . PRO A 1 219 ? -7.240 10.954 18.699 1.00 90.44 219 PRO A O 1
ATOM 1669 N N . LYS A 1 220 ? -6.865 10.705 20.900 1.00 88.88 220 LYS A N 1
ATOM 1670 C CA . LYS A 1 220 ? -8.146 11.285 21.357 1.00 88.88 220 LYS A CA 1
ATOM 1671 C C . LYS A 1 220 ? -8.491 12.629 20.703 1.00 88.88 220 LYS A C 1
ATOM 1673 O O . LYS A 1 220 ? -9.656 12.898 20.450 1.00 88.88 220 LYS A O 1
ATOM 1678 N N . ASN A 1 221 ? -7.487 13.454 20.424 1.00 87.75 221 ASN A N 1
ATOM 1679 C CA . ASN A 1 221 ? -7.636 14.768 19.795 1.00 87.75 221 ASN A CA 1
ATOM 1680 C C . ASN A 1 221 ? -7.900 14.717 18.277 1.00 87.75 221 ASN A C 1
ATOM 1682 O O . ASN A 1 221 ? -8.279 15.733 17.708 1.00 87.75 221 ASN A O 1
ATOM 1686 N N . ALA A 1 222 ? -7.693 13.570 17.625 1.00 87.44 222 ALA A N 1
ATOM 1687 C CA . ALA A 1 222 ? -7.908 13.373 16.189 1.00 87.44 222 ALA A CA 1
ATOM 1688 C C . ALA A 1 222 ? -9.210 12.610 15.870 1.00 87.44 222 ALA A C 1
ATOM 1690 O O . ALA A 1 222 ? -9.542 12.389 14.704 1.00 87.44 222 ALA A O 1
ATOM 1691 N N . VAL A 1 223 ? -9.954 12.175 16.890 1.00 87.31 223 VAL A N 1
ATOM 1692 C CA . VAL A 1 223 ? -11.248 11.507 16.709 1.00 87.31 223 VAL A CA 1
ATOM 1693 C C . VAL A 1 223 ? -12.318 12.566 16.455 1.00 87.31 223 VAL A C 1
ATOM 1695 O O . VAL A 1 223 ? -12.513 13.460 17.277 1.00 87.31 223 VAL A O 1
ATOM 1698 N N . LYS A 1 224 ? -13.023 12.469 15.323 1.00 84.94 224 LYS A N 1
ATOM 1699 C CA . LYS A 1 224 ? -14.194 13.313 15.066 1.00 84.94 224 LYS A CA 1
ATOM 1700 C C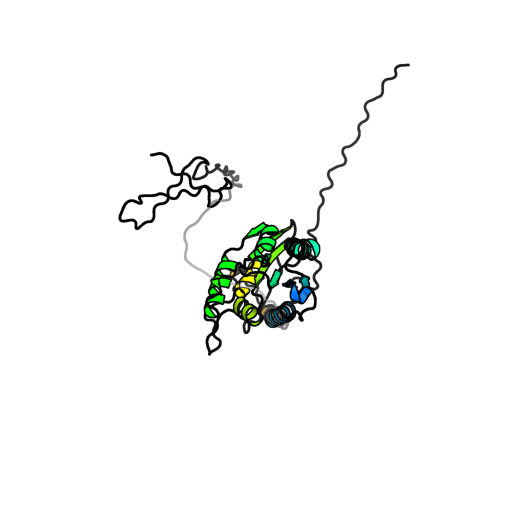 . LYS A 1 224 ? -15.401 12.762 15.837 1.00 84.94 224 LYS A C 1
ATOM 1702 O O . LYS A 1 224 ? -15.556 11.541 15.903 1.00 84.94 224 LYS A O 1
ATOM 1707 N N . PRO A 1 225 ? -16.263 13.620 16.410 1.00 67.88 225 PRO A N 1
ATOM 1708 C CA . PRO A 1 225 ? -17.512 13.165 17.011 1.00 67.88 225 PRO A CA 1
ATOM 1709 C C . PRO A 1 225 ? -18.381 12.485 15.945 1.00 67.88 225 PRO A C 1
ATOM 1711 O O . PRO A 1 225 ? -18.489 12.968 14.814 1.00 67.88 225 PRO A O 1
ATOM 1714 N N . LYS A 1 226 ? -18.985 11.339 16.281 1.00 63.28 226 LYS A N 1
ATOM 1715 C CA . LYS A 1 226 ? -19.885 10.631 15.362 1.00 63.28 226 LYS A CA 1
ATOM 1716 C C . LYS A 1 226 ? -21.115 11.511 15.112 1.00 63.28 226 LYS A C 1
ATOM 1718 O O . LYS A 1 226 ? -21.832 11.848 16.049 1.00 63.28 226 LYS A O 1
ATOM 1723 N N . LYS A 1 227 ? -21.415 11.807 13.840 1.00 51.97 227 LYS A N 1
ATOM 1724 C CA . LYS A 1 227 ? -22.584 12.605 13.394 1.00 51.97 227 LYS A CA 1
ATOM 1725 C C . LYS A 1 227 ? -23.955 12.108 13.900 1.00 51.97 227 LYS A C 1
ATOM 1727 O O . LYS A 1 227 ? -24.943 12.815 13.749 1.00 51.97 227 LYS A O 1
ATOM 1732 N N . ALA A 1 228 ? -24.035 10.926 14.515 1.00 40.69 228 ALA A N 1
ATOM 1733 C CA . ALA A 1 228 ? -25.252 10.420 15.149 1.00 40.69 228 ALA A CA 1
ATOM 1734 C C . ALA A 1 228 ? -25.684 11.237 16.388 1.00 40.69 228 ALA A C 1
ATOM 1736 O O . ALA A 1 228 ? -26.878 11.335 16.657 1.00 40.69 228 ALA A O 1
ATOM 1737 N N . GLU A 1 229 ? -24.751 11.875 17.103 1.00 39.88 229 GLU A N 1
ATOM 1738 C CA . GLU A 1 229 ? -25.074 12.688 18.290 1.00 39.88 229 GLU A CA 1
ATOM 1739 C C . GLU A 1 229 ? -25.500 14.124 17.931 1.00 39.88 229 GLU A C 1
ATOM 1741 O O . GLU A 1 229 ? -26.273 14.743 18.661 1.00 39.88 229 GLU A O 1
ATOM 1746 N N . GLU A 1 230 ? -25.092 14.645 16.767 1.00 38.56 230 GLU A N 1
ATOM 1747 C CA . GLU A 1 230 ? -25.493 15.984 16.304 1.00 38.56 230 GLU A CA 1
ATOM 1748 C C . GLU A 1 230 ? -26.971 16.063 15.896 1.00 38.56 230 GLU A C 1
ATOM 1750 O O . GLU A 1 230 ? -27.579 17.128 16.013 1.00 38.56 230 GLU A O 1
ATOM 1755 N N . ASN A 1 231 ? -27.571 14.952 15.457 1.00 41.97 231 ASN A N 1
ATOM 1756 C CA . ASN A 1 231 ? -29.005 14.910 15.158 1.00 41.97 231 ASN A CA 1
ATOM 1757 C C . ASN A 1 231 ? -29.852 14.780 16.434 1.00 41.97 231 ASN A C 1
ATOM 1759 O O . ASN A 1 231 ? -30.884 15.436 16.534 1.00 41.97 231 ASN A O 1
ATOM 1763 N N . GLN A 1 232 ? -29.376 14.053 17.452 1.00 45.06 232 GLN A N 1
ATOM 1764 C CA . GLN A 1 232 ? -30.076 13.951 18.743 1.00 45.06 232 GLN A CA 1
ATOM 1765 C C . GLN A 1 232 ? -29.987 15.250 19.561 1.00 45.06 232 GLN A C 1
ATOM 1767 O O . GLN A 1 232 ? -30.958 15.644 20.204 1.00 45.06 232 GLN A O 1
ATOM 1772 N N . ALA A 1 233 ? -28.865 15.977 19.480 1.00 45.84 233 ALA A N 1
ATOM 1773 C CA . ALA A 1 233 ? -28.722 17.287 20.119 1.00 45.84 233 ALA A CA 1
ATOM 1774 C C . ALA A 1 233 ? -29.554 18.394 19.436 1.00 45.84 233 ALA A C 1
ATOM 1776 O O . ALA A 1 233 ? -29.906 19.381 20.082 1.00 45.84 233 ALA A O 1
ATOM 1777 N N . LYS A 1 234 ? -29.892 18.240 18.146 1.00 42.88 234 LYS A N 1
ATOM 1778 C CA . LYS A 1 234 ? -30.771 19.170 17.416 1.00 42.88 234 LYS A CA 1
ATOM 1779 C C . LYS A 1 234 ? -32.259 18.861 17.596 1.00 42.88 234 LYS A C 1
ATOM 1781 O O . LYS A 1 234 ? -33.044 19.802 17.652 1.00 42.88 234 LYS A O 1
ATOM 1786 N N . GLU A 1 235 ? -32.646 17.595 17.747 1.00 42.12 235 GLU A N 1
ATOM 1787 C CA . GLU A 1 235 ? -34.039 17.219 18.045 1.00 42.12 235 GLU A CA 1
ATOM 1788 C C . GLU A 1 235 ? -34.438 17.581 19.485 1.00 42.12 235 GLU A C 1
ATOM 1790 O O . GLU A 1 235 ? -35.503 18.166 19.689 1.00 42.12 235 GLU A O 1
ATOM 1795 N N . ALA A 1 236 ? -33.550 17.378 20.468 1.00 42.28 236 ALA A N 1
ATOM 1796 C CA . ALA A 1 236 ? -33.806 17.730 21.872 1.00 42.28 236 ALA A CA 1
ATOM 1797 C C . ALA A 1 236 ? -33.889 19.249 22.144 1.00 42.28 236 ALA A C 1
ATOM 1799 O O . ALA A 1 236 ? -34.400 19.663 23.182 1.00 42.28 236 ALA A O 1
ATOM 1800 N N . ALA A 1 237 ? -33.411 20.090 21.220 1.00 46.41 237 ALA A N 1
ATOM 1801 C CA . ALA A 1 237 ? -33.498 21.550 21.312 1.00 46.41 237 ALA A CA 1
ATOM 1802 C C . ALA A 1 237 ? -34.751 22.139 20.628 1.00 46.41 237 ALA A C 1
ATOM 1804 O O . ALA A 1 237 ? -34.907 23.361 20.603 1.00 46.41 237 ALA A O 1
ATOM 1805 N N . SER A 1 238 ? -35.632 21.302 20.060 1.00 39.47 238 SER A N 1
ATOM 1806 C CA . SER A 1 238 ? -36.793 21.756 19.275 1.00 39.47 238 SER A CA 1
ATOM 1807 C C . SER A 1 238 ? -38.156 21.603 19.960 1.00 39.47 238 SER A C 1
ATOM 1809 O O . SER A 1 238 ? -39.152 22.095 19.432 1.00 39.47 238 SER A O 1
ATOM 1811 N N . GLU A 1 239 ? -38.221 21.028 21.164 1.00 41.34 239 GLU A N 1
ATOM 1812 C CA . GLU A 1 239 ? -39.477 20.905 21.910 1.00 41.34 239 GLU A CA 1
ATOM 1813 C C . GLU A 1 239 ? -39.432 21.656 23.246 1.00 41.34 239 GLU A C 1
ATOM 1815 O O . GLU A 1 239 ? -38.923 21.188 24.262 1.00 41.34 239 GLU A O 1
ATOM 1820 N N . THR A 1 240 ? -40.029 22.850 23.271 1.00 29.36 240 THR A N 1
ATOM 1821 C CA . THR A 1 240 ? -40.626 23.403 24.495 1.00 29.36 240 THR A CA 1
ATOM 1822 C C . THR A 1 240 ? -41.870 24.226 24.128 1.00 29.36 240 THR A C 1
ATOM 1824 O O . THR A 1 240 ? -41.781 25.081 23.242 1.00 29.36 240 THR A O 1
ATOM 1827 N N . PRO A 1 241 ? -43.044 24.000 24.753 1.00 34.88 241 PRO A N 1
ATOM 1828 C CA . PRO A 1 241 ? -44.271 24.727 24.425 1.00 34.88 241 PRO A CA 1
ATOM 1829 C C . PRO A 1 241 ? -44.325 26.122 25.069 1.00 34.88 241 PRO A C 1
ATOM 1831 O O . PRO A 1 241 ? -43.813 26.346 26.163 1.00 34.88 241 PRO A O 1
ATOM 1834 N N . LYS A 1 242 ? -45.012 27.049 24.388 1.00 29.80 242 LYS A N 1
ATOM 1835 C CA . LYS A 1 242 ? -45.333 28.416 24.836 1.00 29.80 242 LYS A CA 1
ATOM 1836 C C . LYS A 1 242 ? -46.495 28.462 25.839 1.00 29.80 242 LYS A C 1
ATOM 1838 O O . LYS A 1 242 ? -47.518 27.840 25.579 1.00 29.80 242 LYS A O 1
ATOM 1843 N N . ALA A 1 243 ? -46.365 29.321 26.855 1.00 28.55 243 ALA A N 1
ATOM 1844 C CA . ALA A 1 243 ? -47.397 30.122 27.557 1.00 28.55 243 ALA A CA 1
ATOM 1845 C C . ALA A 1 243 ? -46.693 30.847 28.734 1.00 28.55 243 ALA A C 1
ATOM 1847 O O . ALA A 1 243 ? -45.730 30.303 29.255 1.00 28.55 243 ALA A O 1
ATOM 1848 N N . GLU A 1 244 ? -47.044 32.000 29.300 1.00 27.12 244 GLU A N 1
ATOM 1849 C CA . GLU A 1 244 ? -47.821 33.211 28.996 1.00 27.12 244 GLU A CA 1
ATOM 1850 C C . GLU A 1 244 ? -47.433 34.220 30.118 1.00 27.12 244 GLU A C 1
ATOM 1852 O O . GLU A 1 244 ? -46.939 33.818 31.173 1.00 27.12 244 GLU A O 1
ATOM 1857 N N . VAL A 1 245 ? -47.609 35.530 29.911 1.00 28.70 245 VAL A N 1
ATOM 1858 C CA . VAL A 1 245 ? -47.135 36.607 30.816 1.00 28.70 245 VAL A CA 1
ATOM 1859 C C . VAL A 1 245 ? -48.213 37.026 31.825 1.00 28.70 245 VAL A C 1
ATOM 1861 O O . VAL A 1 245 ? -49.353 37.238 31.421 1.00 28.70 245 VAL A O 1
ATOM 1864 N N . LYS A 1 246 ? -47.842 37.288 33.093 1.00 24.44 246 LYS A N 1
ATOM 1865 C CA . LYS A 1 246 ? -48.520 38.271 33.969 1.00 24.44 246 LYS A CA 1
ATOM 1866 C C . LYS A 1 246 ? -47.570 38.902 35.001 1.00 24.44 246 LYS A C 1
ATOM 1868 O O . LYS A 1 246 ? -46.710 38.239 35.568 1.00 24.44 246 LYS A O 1
ATOM 1873 N N . SER A 1 247 ? -47.756 40.204 35.185 1.00 26.91 247 SER A N 1
ATOM 1874 C CA . SER A 1 247 ? -47.016 41.190 35.984 1.00 26.91 247 SER A CA 1
ATOM 1875 C C . SER A 1 247 ? -47.614 41.412 37.380 1.00 26.91 247 SER A C 1
ATOM 1877 O O . SER A 1 247 ? -48.838 41.430 37.465 1.00 26.91 247 SER A O 1
ATOM 1879 N N . GLU A 1 248 ? -46.797 41.719 38.403 1.00 27.64 248 GLU A N 1
ATOM 1880 C CA . GLU A 1 248 ? -47.155 42.636 39.513 1.00 27.64 248 GLU A CA 1
ATOM 1881 C C . GLU A 1 248 ? -45.954 43.036 40.410 1.00 27.64 248 GLU A C 1
ATOM 1883 O O . GLU A 1 248 ? -44.962 42.317 40.517 1.00 27.64 248 GLU A O 1
ATOM 1888 N N . GLU A 1 249 ? -46.055 44.231 41.007 1.00 23.75 249 GLU A N 1
ATOM 1889 C CA . GLU A 1 249 ? -45.048 45.041 41.719 1.00 23.75 249 GLU A CA 1
ATOM 1890 C C . GLU A 1 249 ? -45.001 44.857 43.267 1.00 23.75 249 GLU A C 1
ATOM 1892 O O . GLU A 1 249 ? -46.032 44.774 43.919 1.00 23.75 249 GLU A O 1
ATOM 1897 N N . VAL A 1 250 ? -43.776 44.948 43.832 1.00 27.27 250 VAL A N 1
ATOM 1898 C CA . VAL A 1 250 ? -43.302 45.718 45.030 1.00 27.27 250 VAL A CA 1
ATOM 1899 C C . VAL A 1 250 ? -43.887 45.483 46.455 1.00 27.27 250 VAL A C 1
ATOM 1901 O O . VAL A 1 250 ? -45.009 45.894 46.725 1.00 27.27 250 VAL A O 1
ATOM 1904 N N . LYS A 1 251 ? -43.040 45.062 47.440 1.00 23.44 251 LYS A N 1
ATOM 1905 C CA . LYS A 1 251 ? -42.521 45.859 48.616 1.00 23.44 251 LYS A CA 1
ATOM 1906 C C . LYS A 1 251 ? -41.631 45.061 49.621 1.00 23.44 251 LYS A C 1
ATOM 1908 O O . LYS A 1 251 ? -41.857 43.885 49.863 1.00 23.44 251 LYS A O 1
ATOM 1913 N N . ALA A 1 252 ? -40.639 45.752 50.212 1.00 26.27 252 ALA A N 1
ATOM 1914 C CA . ALA A 1 252 ? -39.604 45.354 51.212 1.00 26.27 252 ALA A CA 1
ATOM 1915 C C . ALA A 1 252 ? -40.145 45.277 52.688 1.00 26.27 252 ALA A C 1
ATOM 1917 O O . ALA A 1 252 ? -41.331 45.591 52.809 1.00 26.27 252 ALA A O 1
ATOM 1918 N N . PRO A 1 253 ? -39.395 44.995 53.816 1.00 37.41 253 PRO A N 1
ATOM 1919 C CA . PRO A 1 253 ? -37.935 45.174 54.081 1.00 37.41 253 PRO A CA 1
ATOM 1920 C C . PRO A 1 253 ? -37.184 44.220 55.089 1.00 37.41 253 PRO A C 1
ATOM 1922 O O . PRO A 1 253 ? -37.776 43.360 55.727 1.00 37.41 253 PRO A O 1
ATOM 1925 N N . SER A 1 254 ? -35.870 44.501 55.277 1.00 25.61 254 SER A N 1
ATOM 1926 C CA . SER A 1 254 ? -35.046 44.508 56.531 1.00 25.61 254 SER A CA 1
ATOM 1927 C C . SER A 1 254 ? -33.912 43.482 56.838 1.00 25.61 254 SER A C 1
ATOM 1929 O O . SER A 1 254 ? -34.164 42.330 57.158 1.00 25.61 254 SER A O 1
ATOM 1931 N N . ALA A 1 255 ? -32.675 44.040 56.855 1.00 27.28 255 ALA A N 1
ATOM 1932 C CA . ALA A 1 255 ? -31.502 43.954 57.781 1.00 27.28 255 ALA A CA 1
ATOM 1933 C C . ALA A 1 255 ? -30.899 42.586 58.230 1.00 27.28 255 ALA A C 1
ATOM 1935 O O . ALA A 1 255 ? -31.568 41.833 58.918 1.00 27.28 255 ALA A O 1
ATOM 1936 N N . LYS A 1 256 ? -29.662 42.199 57.818 1.00 25.80 256 LYS A N 1
ATOM 1937 C CA . LYS A 1 256 ? -28.261 42.513 58.301 1.00 25.80 256 LYS A CA 1
ATOM 1938 C C . LYS A 1 256 ? -27.811 41.706 59.555 1.00 25.80 256 LYS A C 1
ATOM 1940 O O . LYS A 1 256 ? -28.697 41.378 60.332 1.00 25.80 256 LYS A O 1
ATOM 1945 N N . PRO A 1 257 ? -26.496 41.453 59.844 1.00 35.19 257 PRO A N 1
ATOM 1946 C CA . PRO A 1 257 ? -25.246 41.948 59.208 1.00 35.19 257 PRO A CA 1
ATOM 1947 C C . PRO A 1 257 ? -24.095 40.906 59.012 1.00 35.19 257 PRO A C 1
ATOM 1949 O O . PRO A 1 257 ? -24.083 39.863 59.653 1.00 35.19 257 PRO A O 1
ATOM 1952 N N . ALA A 1 258 ? -23.062 41.252 58.223 1.00 25.81 258 ALA A N 1
ATOM 1953 C CA . ALA A 1 258 ? -21.639 41.197 58.629 1.00 25.81 258 ALA A CA 1
ATOM 1954 C C . ALA A 1 258 ? -20.718 41.783 57.531 1.00 25.81 258 ALA A C 1
ATOM 1956 O O . ALA A 1 258 ? -20.733 41.347 56.386 1.00 25.81 258 ALA A O 1
ATOM 1957 N N . GLU A 1 259 ? -19.918 42.769 57.926 1.00 28.38 259 GLU A N 1
ATOM 1958 C CA . GLU A 1 259 ? -18.756 43.387 57.254 1.00 28.38 259 GLU A CA 1
ATOM 1959 C C . GLU A 1 259 ? -17.568 43.258 58.246 1.00 28.38 259 GLU A C 1
ATOM 1961 O O . GLU A 1 259 ? -17.854 42.967 59.416 1.00 28.38 259 GLU A O 1
ATOM 1966 N N . PRO A 1 260 ? -16.273 43.479 57.898 1.00 36.16 260 PRO A N 1
ATOM 1967 C CA . PRO A 1 260 ? -15.747 44.466 56.930 1.00 36.16 260 PRO A CA 1
ATOM 1968 C C . PRO A 1 260 ? -14.623 43.867 56.025 1.00 36.16 260 PRO A C 1
ATOM 1970 O O . PRO A 1 260 ? -14.326 42.686 56.131 1.00 36.16 260 PRO A O 1
ATOM 1973 N N . VAL A 1 261 ? -13.958 44.509 55.056 1.00 29.72 261 VAL A N 1
ATOM 1974 C CA . VAL A 1 261 ? -13.316 45.834 54.950 1.00 29.72 261 VAL A CA 1
ATOM 1975 C C . VAL A 1 261 ? -13.065 46.122 53.444 1.00 29.72 261 VAL A C 1
ATOM 1977 O O . VAL A 1 261 ? -12.796 45.204 52.674 1.00 29.72 261 VAL A O 1
ATOM 1980 N N . SER A 1 262 ? -13.125 47.394 53.037 1.00 28.67 262 SER A N 1
ATOM 1981 C CA . SER A 1 262 ? -12.850 47.969 51.691 1.00 28.67 262 SER A CA 1
ATOM 1982 C C . SER A 1 262 ? -11.662 48.972 51.799 1.00 28.67 262 SER A C 1
ATOM 1984 O O . SER A 1 262 ? -11.192 49.122 52.929 1.00 28.67 262 SER A O 1
ATOM 1986 N N . PRO A 1 263 ? -11.216 49.787 50.800 1.00 43.03 263 PRO A N 1
ATOM 1987 C CA . PRO A 1 263 ? -11.466 49.848 49.339 1.00 43.03 263 PRO A CA 1
ATOM 1988 C C . PRO A 1 263 ? -10.213 50.141 48.446 1.00 43.03 263 PRO A C 1
ATOM 1990 O O . PRO A 1 263 ? -9.139 50.463 48.940 1.00 43.03 263 PRO A O 1
ATOM 1993 N N . ALA A 1 264 ? -10.471 50.198 47.121 1.00 29.67 264 ALA A N 1
ATOM 1994 C CA . ALA A 1 264 ? -9.841 51.023 46.056 1.00 29.67 264 ALA A CA 1
ATOM 1995 C C . ALA A 1 264 ? -8.422 50.635 45.567 1.00 29.67 264 ALA A C 1
ATOM 1997 O O . ALA A 1 264 ? -7.531 50.379 46.355 1.00 29.67 264 ALA A O 1
ATOM 1998 N N . GLU A 1 265 ? -8.149 50.536 44.255 1.00 29.80 265 GLU A N 1
ATOM 1999 C CA . GLU A 1 265 ? -8.073 51.675 43.321 1.00 29.80 265 GLU A CA 1
ATOM 2000 C C . GLU A 1 265 ? -8.251 51.294 41.821 1.00 29.80 265 GLU A C 1
ATOM 2002 O O . GLU A 1 265 ? -8.233 50.128 41.435 1.00 29.80 265 GLU A O 1
ATOM 2007 N N . LYS A 1 266 ? -8.466 52.321 40.985 1.00 30.81 266 LYS A N 1
ATOM 2008 C CA . LYS A 1 266 ? -8.883 52.336 39.562 1.00 30.81 266 LYS A CA 1
ATOM 2009 C C . LYS A 1 266 ? -7.717 52.117 38.549 1.00 30.81 266 LYS A C 1
ATOM 2011 O O . LYS A 1 266 ? -6.569 52.017 38.963 1.00 30.81 266 LYS A O 1
ATOM 2016 N N . PRO A 1 267 ? -7.991 52.007 37.225 1.00 36.62 267 PRO A N 1
ATOM 2017 C CA . PRO A 1 267 ? -7.203 51.205 36.281 1.00 36.62 267 PRO A CA 1
ATOM 2018 C C . PRO A 1 267 ? -6.024 51.948 35.634 1.00 36.62 267 PRO A C 1
ATOM 2020 O O . PRO A 1 267 ? -6.119 53.135 35.327 1.00 36.62 267 PRO A O 1
ATOM 2023 N N . ALA A 1 268 ? -4.945 51.211 35.342 1.00 32.34 268 ALA A N 1
ATOM 2024 C CA . ALA A 1 268 ? -3.769 51.704 34.625 1.00 32.34 268 ALA A CA 1
ATOM 2025 C C . ALA A 1 268 ? -3.626 51.084 33.218 1.00 32.34 268 ALA A C 1
ATOM 2027 O O . ALA A 1 268 ? -3.965 49.927 32.983 1.00 32.34 268 ALA A O 1
ATOM 2028 N N . ALA A 1 269 ? -3.114 51.930 32.324 1.00 36.94 269 ALA A N 1
ATOM 2029 C CA . ALA A 1 269 ? -2.870 51.846 30.881 1.00 36.94 269 ALA A CA 1
ATOM 2030 C C . ALA A 1 269 ? -2.187 50.561 30.338 1.00 36.94 269 ALA A C 1
ATOM 2032 O O . ALA A 1 269 ? -1.549 49.825 31.096 1.00 36.94 269 ALA A O 1
ATOM 2033 N N . PRO A 1 270 ? -2.277 50.297 29.012 1.00 33.38 270 PRO A N 1
ATOM 2034 C CA . PRO A 1 270 ? -1.788 49.062 28.403 1.00 33.38 270 PRO A CA 1
ATOM 2035 C C . PRO A 1 270 ? -0.264 48.951 28.506 1.00 33.38 270 PRO A C 1
ATOM 2037 O O . PRO A 1 270 ? 0.476 49.849 28.101 1.00 33.38 270 PRO A O 1
ATOM 2040 N N . ARG A 1 271 ? 0.209 47.823 29.045 1.00 32.53 271 ARG A N 1
ATOM 2041 C CA . ARG A 1 271 ? 1.632 47.478 29.059 1.00 32.53 271 ARG A CA 1
ATOM 2042 C C . ARG A 1 271 ? 2.066 47.083 27.652 1.00 32.53 271 ARG A C 1
ATOM 2044 O O . ARG A 1 271 ? 1.501 46.176 27.054 1.00 32.53 271 ARG A O 1
ATOM 2051 N N . GLN A 1 272 ? 3.078 47.789 27.164 1.00 32.59 272 GLN A N 1
ATOM 2052 C CA . GLN A 1 272 ? 3.818 47.493 25.946 1.00 32.59 272 GLN A CA 1
ATOM 2053 C C . GLN A 1 272 ? 4.357 46.057 25.996 1.00 32.59 272 GLN A C 1
ATOM 2055 O O . GLN A 1 272 ? 5.038 45.681 26.953 1.00 32.59 272 GLN A O 1
ATOM 2060 N N . GLU A 1 273 ? 4.060 45.268 24.964 1.00 36.44 273 GLU A N 1
ATOM 2061 C CA . GLU A 1 273 ? 4.729 43.996 24.703 1.00 36.44 273 GLU A CA 1
ATOM 2062 C C . GLU A 1 273 ? 6.215 44.271 24.466 1.00 36.44 273 GLU A C 1
ATOM 2064 O O . GLU A 1 273 ? 6.626 44.825 23.444 1.00 36.44 273 GLU A O 1
ATOM 2069 N N . ALA A 1 274 ? 7.041 43.906 25.443 1.00 32.12 274 ALA A N 1
ATOM 2070 C CA . ALA A 1 274 ? 8.471 43.812 25.238 1.00 32.12 274 ALA A CA 1
ATOM 2071 C C . ALA A 1 274 ? 8.724 42.636 24.288 1.00 32.12 274 ALA A C 1
ATOM 2073 O O . ALA A 1 274 ? 8.554 41.478 24.667 1.00 32.12 274 ALA A O 1
ATOM 2074 N N . ALA A 1 275 ? 9.125 42.942 23.055 1.00 33.00 275 ALA A N 1
ATOM 2075 C CA . ALA A 1 275 ? 9.630 41.967 22.103 1.00 33.00 275 ALA A CA 1
ATOM 2076 C C . ALA A 1 275 ? 10.753 41.142 22.758 1.00 33.00 275 ALA A C 1
ATOM 2078 O O . ALA A 1 275 ? 11.860 41.640 22.987 1.00 33.00 275 ALA A O 1
ATOM 2079 N N . GLN A 1 276 ? 10.469 39.877 23.072 1.00 37.84 276 GLN A N 1
ATOM 2080 C CA . GLN A 1 276 ? 11.506 38.905 23.387 1.00 37.84 276 GLN A CA 1
ATOM 2081 C C . GLN A 1 276 ? 12.327 38.698 22.116 1.00 37.84 276 GLN A C 1
ATOM 2083 O O . GLN A 1 276 ? 11.865 38.117 21.137 1.00 37.84 276 GLN A O 1
ATOM 2088 N N . LYS A 1 277 ? 13.553 39.226 22.124 1.00 33.78 277 LYS A N 1
ATOM 2089 C CA . LYS A 1 277 ? 14.565 38.888 21.126 1.00 33.78 277 LYS A CA 1
ATOM 2090 C C . LYS A 1 277 ? 14.762 37.376 21.169 1.00 33.78 277 LYS A C 1
ATOM 2092 O O . LYS A 1 277 ? 15.194 36.857 22.197 1.00 33.78 277 LYS A O 1
ATOM 2097 N N . VAL A 1 278 ? 14.456 36.703 20.063 1.00 39.06 278 VAL A N 1
ATOM 2098 C CA . VAL A 1 278 ? 14.923 35.343 19.789 1.00 39.06 278 VAL A CA 1
ATOM 2099 C C . VAL A 1 278 ? 16.443 35.394 19.910 1.00 39.06 278 VAL A C 1
ATOM 2101 O O . VAL A 1 278 ? 17.116 36.044 19.113 1.00 39.06 278 VAL A O 1
ATOM 2104 N N . GLN A 1 279 ? 16.973 34.830 20.990 1.00 41.31 279 GLN A N 1
ATOM 2105 C CA . GLN A 1 279 ? 18.391 34.533 21.061 1.00 41.31 279 GLN A CA 1
ATOM 2106 C C . GLN A 1 279 ? 18.595 33.355 20.118 1.00 41.31 279 GLN A C 1
ATOM 2108 O O . GLN A 1 279 ? 17.937 32.331 20.282 1.00 41.31 279 GLN A O 1
ATOM 2113 N N . ASP A 1 280 ? 19.451 33.528 19.112 1.00 43.12 280 ASP A N 1
ATOM 2114 C CA . ASP A 1 280 ? 19.955 32.421 18.309 1.00 43.12 280 ASP A CA 1
ATOM 2115 C C . ASP A 1 280 ? 20.596 31.411 19.269 1.00 43.12 280 ASP A C 1
ATOM 2117 O O . ASP A 1 280 ? 21.731 31.593 19.723 1.00 43.12 280 ASP A O 1
ATOM 2121 N N . GLU A 1 281 ? 19.850 30.371 19.646 1.00 58.34 281 GLU A N 1
ATOM 2122 C CA . GLU A 1 281 ? 20.417 29.244 20.367 1.00 58.34 281 GLU A CA 1
ATOM 2123 C C . GLU A 1 281 ? 21.451 28.614 19.441 1.00 58.34 281 GLU A C 1
ATOM 2125 O O . GLU A 1 281 ? 21.134 28.071 18.379 1.00 58.34 281 GLU A O 1
ATOM 2130 N N . LYS A 1 282 ? 22.725 28.736 19.829 1.00 54.28 282 LYS A N 1
ATOM 2131 C CA . LYS A 1 282 ? 23.806 28.002 19.179 1.00 54.28 282 LYS A CA 1
ATOM 2132 C C . LYS A 1 282 ? 23.392 26.528 19.119 1.00 54.28 282 LYS A C 1
ATOM 2134 O O . LYS A 1 282 ? 23.002 25.989 20.158 1.00 54.28 282 LYS A O 1
ATOM 2139 N N . PRO A 1 283 ? 23.501 25.867 17.955 1.00 59.81 283 PRO A N 1
ATOM 2140 C CA . PRO A 1 283 ? 23.264 24.435 17.880 1.00 59.81 283 PRO A CA 1
ATOM 2141 C C . PRO A 1 283 ? 24.146 23.737 18.918 1.00 59.81 283 PRO A C 1
ATOM 2143 O O . PRO A 1 283 ? 25.296 24.132 19.122 1.00 59.81 283 PRO A O 1
ATOM 2146 N N . ALA A 1 284 ? 23.596 22.717 19.584 1.00 64.62 284 ALA A N 1
ATOM 2147 C CA . ALA A 1 284 ? 24.267 22.009 20.677 1.00 64.62 284 ALA A CA 1
ATOM 2148 C C . ALA A 1 284 ? 25.648 21.447 20.285 1.00 64.62 284 ALA A C 1
ATOM 2150 O O . ALA A 1 284 ? 26.473 21.198 21.160 1.00 64.62 284 ALA A O 1
ATOM 2151 N N . PHE A 1 285 ? 25.895 21.292 18.980 1.00 62.16 285 PHE A N 1
ATOM 2152 C CA . PHE A 1 285 ? 27.147 20.832 18.397 1.00 62.16 285 PHE A CA 1
ATOM 2153 C C . PHE A 1 285 ? 27.467 21.638 17.133 1.00 62.16 285 PHE A C 1
ATOM 2155 O O . PHE A 1 285 ? 26.579 21.959 16.337 1.00 62.16 285 PHE A O 1
ATOM 2162 N N . ALA A 1 286 ? 28.739 21.969 16.937 1.00 68.06 286 ALA A N 1
ATOM 2163 C CA . ALA A 1 286 ? 29.242 22.572 15.715 1.00 68.06 286 ALA A CA 1
ATOM 2164 C C . ALA A 1 286 ? 29.446 21.504 14.617 1.00 68.06 286 ALA A C 1
ATOM 2166 O O . ALA A 1 286 ? 29.705 20.343 14.925 1.00 68.06 286 ALA A O 1
ATOM 2167 N N . PRO A 1 287 ? 29.436 21.874 13.320 1.00 56.38 287 PRO A N 1
ATOM 2168 C CA . PRO A 1 287 ? 29.627 20.932 12.204 1.00 56.38 287 PRO A CA 1
ATOM 2169 C C . PRO A 1 287 ? 30.948 20.142 12.204 1.00 56.38 287 PRO A C 1
ATOM 2171 O O . PRO A 1 287 ? 31.116 19.239 11.392 1.00 56.38 287 PRO A O 1
ATOM 2174 N N . LYS A 1 288 ? 31.909 20.510 13.061 1.00 63.75 288 LYS A N 1
ATOM 2175 C CA . LYS A 1 288 ? 33.213 19.844 13.206 1.00 63.75 288 LYS A CA 1
ATOM 2176 C C . LYS A 1 288 ? 33.330 19.028 14.496 1.00 63.75 288 LYS A C 1
ATOM 2178 O O . LYS A 1 288 ? 34.399 18.485 14.762 1.00 63.75 288 LYS A O 1
ATOM 2183 N N . ASP A 1 289 ? 32.269 18.962 15.294 1.00 62.16 289 ASP A N 1
ATOM 2184 C CA . ASP A 1 289 ? 32.290 18.233 16.553 1.00 62.16 289 ASP A CA 1
ATOM 2185 C C . ASP A 1 289 ? 32.188 16.731 16.277 1.00 62.16 289 ASP A C 1
ATOM 2187 O O . ASP A 1 289 ? 31.287 16.259 15.582 1.00 62.16 289 ASP A O 1
ATOM 2191 N N . ILE A 1 290 ? 33.131 15.967 16.828 1.00 57.69 290 ILE A N 1
ATOM 2192 C CA . ILE A 1 290 ? 33.109 14.506 16.772 1.00 57.69 290 ILE A CA 1
ATOM 2193 C C . ILE A 1 290 ? 32.265 14.009 17.946 1.00 57.69 290 ILE A C 1
ATOM 2195 O O . ILE A 1 290 ? 32.618 14.211 19.109 1.00 57.69 290 ILE A O 1
ATOM 2199 N N . LEU A 1 291 ? 31.143 13.357 17.641 1.00 54.00 291 LEU A N 1
ATOM 2200 C CA . LEU A 1 291 ? 30.265 12.749 18.637 1.00 54.00 291 LEU A CA 1
ATOM 2201 C C . LEU A 1 291 ? 30.664 11.293 18.878 1.00 54.00 291 LEU A C 1
ATOM 2203 O O . LEU A 1 291 ? 30.479 10.435 18.016 1.00 54.00 291 LEU A O 1
ATOM 2207 N N . THR A 1 292 ? 31.163 11.007 20.077 1.00 54.00 292 THR A N 1
ATOM 2208 C CA . THR A 1 292 ? 31.495 9.643 20.503 1.00 54.00 292 THR A CA 1
ATOM 2209 C C . THR A 1 292 ? 30.385 9.100 21.397 1.00 54.00 292 THR A C 1
ATOM 2211 O O . THR A 1 292 ? 30.102 9.664 22.453 1.00 54.00 292 THR A O 1
ATOM 2214 N N . VAL A 1 293 ? 29.763 7.987 21.002 1.00 55.78 293 VAL A N 1
ATOM 2215 C CA . VAL A 1 293 ? 28.724 7.309 21.795 1.00 55.78 293 VAL A CA 1
ATOM 2216 C C . VAL A 1 293 ? 29.267 5.989 22.331 1.00 55.78 293 VAL A C 1
ATOM 2218 O O . VAL A 1 293 ? 29.748 5.158 21.568 1.00 55.78 293 VAL A O 1
ATOM 2221 N N . MET A 1 294 ? 29.173 5.786 23.647 1.00 50.66 294 MET A N 1
ATOM 2222 C CA . MET A 1 294 ? 29.610 4.557 24.317 1.00 50.66 294 MET A CA 1
ATOM 2223 C C . MET A 1 294 ? 28.397 3.783 24.858 1.00 50.66 294 MET A C 1
ATOM 2225 O O . MET A 1 294 ? 27.509 4.386 25.472 1.00 50.66 294 MET A O 1
ATOM 2229 N N . PRO A 1 295 ? 28.326 2.451 24.682 1.00 50.78 295 PRO A N 1
ATOM 2230 C CA . PRO A 1 295 ? 27.254 1.652 25.264 1.00 50.78 295 PRO A CA 1
ATOM 2231 C C . PRO A 1 295 ? 27.366 1.632 26.797 1.00 50.78 295 PRO A C 1
ATOM 2233 O O . PRO A 1 295 ? 28.421 1.328 27.350 1.00 50.78 295 PRO A O 1
ATOM 2236 N N . ARG A 1 296 ? 26.252 1.880 27.506 1.00 52.84 296 ARG A N 1
ATOM 2237 C CA . ARG A 1 296 ? 26.185 1.995 28.986 1.00 52.84 296 ARG A CA 1
ATOM 2238 C C . ARG A 1 296 ? 26.697 0.779 29.785 1.00 52.84 296 ARG A C 1
ATOM 2240 O O . ARG A 1 296 ? 26.743 0.853 31.008 1.00 52.84 296 ARG A O 1
ATOM 2247 N N . ARG A 1 297 ? 27.019 -0.351 29.145 1.00 50.25 297 ARG A N 1
ATOM 2248 C CA . ARG A 1 297 ? 27.382 -1.624 29.801 1.00 50.25 297 ARG A CA 1
ATOM 2249 C C . ARG A 1 297 ? 28.653 -2.298 29.263 1.00 50.25 297 ARG A C 1
ATOM 2251 O O . ARG A 1 297 ? 28.842 -3.487 29.502 1.00 50.25 297 ARG A O 1
ATOM 2258 N N . ALA A 1 298 ? 29.546 -1.589 28.575 1.00 53.28 298 ALA A N 1
ATOM 2259 C CA . ALA A 1 298 ? 30.848 -2.167 28.236 1.00 53.28 298 ALA A CA 1
ATOM 2260 C C . ALA A 1 298 ? 31.746 -2.230 29.489 1.00 53.28 298 ALA A C 1
ATOM 2262 O O . ALA A 1 298 ? 32.326 -1.233 29.901 1.00 53.28 298 ALA A O 1
ATOM 2263 N N . GLN A 1 299 ? 31.843 -3.404 30.124 1.00 53.44 299 GLN A N 1
ATOM 2264 C CA . GLN A 1 299 ? 32.768 -3.662 31.244 1.00 53.44 299 GLN A CA 1
ATOM 2265 C C . GLN A 1 299 ? 34.223 -3.933 30.798 1.00 53.44 299 GLN A C 1
ATOM 2267 O O . GLN A 1 299 ? 35.092 -4.165 31.634 1.00 53.44 299 GLN A O 1
ATOM 2272 N N . ARG A 1 300 ? 34.516 -3.864 29.495 1.00 54.56 300 ARG A N 1
ATOM 2273 C CA . ARG A 1 300 ? 35.871 -3.801 28.930 1.00 54.56 300 ARG A CA 1
ATOM 2274 C C . ARG A 1 300 ? 35.892 -2.746 27.830 1.00 54.56 300 ARG A C 1
ATOM 2276 O O . ARG A 1 300 ? 34.901 -2.617 27.113 1.00 54.56 300 ARG A O 1
ATOM 2283 N N . GLY A 1 301 ? 36.991 -1.992 27.752 1.00 52.28 301 GLY A N 1
ATOM 2284 C CA . GLY A 1 301 ? 37.199 -0.961 26.735 1.00 52.28 301 GLY A CA 1
ATOM 2285 C C . GLY A 1 301 ? 36.932 -1.530 25.346 1.00 52.28 301 GLY A C 1
ATOM 2286 O O . GLY A 1 301 ? 37.353 -2.644 25.046 1.00 52.28 301 GLY A O 1
ATOM 2287 N N . ALA A 1 302 ? 36.155 -0.812 24.542 1.00 53.06 302 ALA A N 1
ATOM 2288 C CA . ALA A 1 302 ? 35.938 -1.198 23.161 1.00 53.06 302 ALA A CA 1
ATOM 2289 C C . ALA A 1 302 ? 37.256 -0.996 22.400 1.00 53.06 302 ALA A C 1
ATOM 2291 O O . ALA A 1 302 ? 37.738 0.131 22.325 1.00 53.06 302 ALA A O 1
ATOM 2292 N N . ASP A 1 303 ? 37.822 -2.067 21.840 1.00 55.25 303 ASP A N 1
ATOM 2293 C CA . ASP A 1 303 ? 39.054 -1.987 21.040 1.00 55.25 303 ASP A CA 1
ATOM 2294 C C . ASP A 1 303 ? 38.840 -1.227 19.716 1.00 55.25 303 ASP A C 1
ATOM 2296 O O . ASP A 1 303 ? 39.799 -0.809 19.077 1.00 55.25 303 ASP A O 1
ATOM 2300 N N . LEU A 1 304 ? 37.583 -1.016 19.299 1.00 52.34 304 LEU A N 1
ATOM 2301 C CA . LEU A 1 304 ? 37.222 -0.287 18.084 1.00 52.34 304 LEU A CA 1
ATOM 2302 C C . LEU A 1 304 ? 35.992 0.601 18.315 1.00 52.34 304 LEU A C 1
ATOM 2304 O O . LEU A 1 304 ? 34.999 0.176 18.908 1.00 52.34 304 LEU A O 1
ATOM 2308 N N . THR A 1 305 ? 36.057 1.833 17.805 1.00 53.69 305 THR A N 1
ATOM 2309 C CA . THR A 1 305 ? 34.962 2.815 17.833 1.00 53.69 305 THR A CA 1
ATOM 2310 C C . THR A 1 305 ? 34.388 2.974 16.429 1.00 53.69 305 THR A C 1
ATOM 2312 O O . THR A 1 305 ? 35.122 3.269 15.491 1.00 53.69 305 THR A O 1
ATOM 2315 N N . VAL A 1 306 ? 33.072 2.802 16.278 1.00 49.88 306 VAL A N 1
ATOM 2316 C CA . VAL A 1 306 ? 32.373 3.088 15.016 1.00 49.88 306 VAL A CA 1
ATOM 2317 C C . VAL A 1 306 ? 31.950 4.553 15.020 1.00 49.88 306 VAL A C 1
ATOM 2319 O O . VAL A 1 306 ? 31.168 4.972 15.872 1.00 49.88 306 VAL A O 1
ATOM 2322 N N . VAL A 1 307 ? 32.460 5.324 14.062 1.00 53.84 307 VAL A N 1
ATOM 2323 C CA . VAL A 1 307 ? 32.072 6.721 13.837 1.00 53.84 307 VAL A CA 1
ATOM 2324 C C . VAL A 1 307 ? 31.156 6.768 12.620 1.00 53.84 307 VAL A C 1
ATOM 2326 O O . VAL A 1 307 ? 31.559 6.381 11.527 1.00 53.84 307 VAL A O 1
ATOM 2329 N N . TRP A 1 308 ? 29.923 7.243 12.799 1.00 48.78 308 TRP A N 1
ATOM 2330 C CA . TRP A 1 308 ? 28.986 7.453 11.695 1.00 48.78 308 TRP A CA 1
ATOM 2331 C C . TRP A 1 308 ? 28.904 8.945 11.370 1.00 48.78 308 TRP A C 1
ATOM 2333 O O . TRP A 1 308 ? 28.362 9.729 12.146 1.00 48.78 308 TRP A O 1
ATOM 2343 N N . LEU A 1 309 ? 29.451 9.339 10.218 1.00 51.31 309 LEU A N 1
ATOM 2344 C CA . LEU A 1 309 ? 29.371 10.707 9.708 1.00 51.31 309 LEU A CA 1
ATOM 2345 C C . LEU A 1 309 ? 28.187 10.822 8.741 1.00 51.31 309 LEU A C 1
ATOM 2347 O O . LEU A 1 309 ? 28.173 10.200 7.680 1.00 51.31 309 LEU A O 1
ATOM 2351 N N . HIS A 1 310 ? 27.177 11.607 9.108 1.00 39.19 310 HIS A N 1
ATOM 2352 C CA . HIS A 1 310 ? 26.056 11.913 8.220 1.00 39.19 310 HIS A CA 1
ATOM 2353 C C . HIS A 1 310 ? 26.470 12.973 7.185 1.00 39.19 310 HIS A C 1
ATOM 2355 O O . HIS A 1 310 ? 27.083 13.977 7.540 1.00 39.19 310 HIS A O 1
ATOM 2361 N N . GLY A 1 311 ? 26.102 12.773 5.914 1.00 48.84 311 GLY A N 1
ATOM 2362 C CA . GLY A 1 311 ? 26.172 13.820 4.883 1.00 48.84 311 GLY A CA 1
ATOM 2363 C C . GLY A 1 311 ? 27.370 13.806 3.924 1.00 48.84 311 GLY A C 1
ATOM 2364 O O . GLY A 1 311 ? 27.522 14.767 3.178 1.00 48.84 311 GLY A O 1
ATOM 2365 N N . MET A 1 312 ? 28.191 12.748 3.886 1.00 47.22 312 MET A N 1
ATOM 2366 C CA . MET A 1 312 ? 29.336 12.664 2.953 1.00 47.22 312 MET A CA 1
ATOM 2367 C C . MET A 1 312 ? 29.252 11.577 1.865 1.00 47.22 312 MET A C 1
ATOM 2369 O O . MET A 1 312 ? 30.227 11.369 1.154 1.00 47.22 312 MET A O 1
ATOM 2373 N N . GLY A 1 313 ? 28.112 10.903 1.682 1.00 46.94 313 GLY A N 1
ATOM 2374 C CA . GLY A 1 313 ? 27.961 9.935 0.581 1.00 46.94 313 GLY A CA 1
ATOM 2375 C C . GLY A 1 313 ? 28.885 8.712 0.673 1.00 46.94 313 GLY A C 1
ATOM 2376 O O . GLY A 1 313 ? 29.285 8.180 -0.356 1.00 46.94 313 GLY A O 1
ATOM 2377 N N . VAL A 1 314 ? 29.228 8.288 1.890 1.00 51.72 314 VAL A N 1
ATOM 2378 C CA . VAL A 1 314 ? 30.068 7.107 2.137 1.00 51.72 314 VAL A CA 1
ATOM 2379 C C . VAL A 1 314 ? 29.291 5.805 1.911 1.00 51.72 314 VAL A C 1
ATOM 2381 O O . VAL A 1 314 ? 28.183 5.628 2.421 1.00 51.72 314 VAL A O 1
ATOM 2384 N N . ASP A 1 315 ? 29.896 4.914 1.126 1.00 47.50 315 ASP A N 1
ATOM 2385 C CA . ASP A 1 315 ? 29.471 3.541 0.825 1.00 47.50 315 ASP A CA 1
ATOM 2386 C C . ASP A 1 315 ? 29.906 2.613 1.984 1.00 47.50 315 ASP A C 1
ATOM 2388 O O . ASP A 1 315 ? 30.946 2.826 2.604 1.00 47.50 315 ASP A O 1
ATOM 2392 N N . ASN A 1 316 ? 29.164 1.531 2.254 1.00 52.53 316 ASN A N 1
ATOM 2393 C CA . ASN A 1 316 ? 29.549 0.439 3.169 1.00 52.53 316 ASN A CA 1
ATOM 2394 C C . ASN A 1 316 ? 30.870 -0.284 2.794 1.00 52.53 316 ASN A C 1
ATOM 2396 O O . ASN A 1 316 ? 31.203 -1.311 3.386 1.00 52.53 316 ASN A O 1
ATOM 2400 N N . ARG A 1 317 ? 31.608 0.194 1.792 1.00 49.16 317 ARG A N 1
ATOM 2401 C CA . ARG A 1 317 ? 32.951 -0.255 1.405 1.00 49.16 317 ARG A CA 1
ATOM 2402 C C . ARG A 1 317 ? 34.057 0.717 1.824 1.00 49.16 317 ARG A C 1
ATOM 2404 O O . ARG A 1 317 ? 35.222 0.335 1.753 1.00 49.16 317 ARG A O 1
ATOM 2411 N N . ASP A 1 318 ? 33.721 1.913 2.307 1.00 50.22 318 ASP A N 1
ATOM 2412 C CA . ASP A 1 318 ? 34.682 2.953 2.697 1.00 50.22 318 ASP A CA 1
ATOM 2413 C C . ASP A 1 318 ? 35.198 2.762 4.134 1.00 50.22 318 ASP A C 1
ATOM 2415 O O . ASP A 1 318 ? 35.120 3.649 4.985 1.00 50.22 318 ASP A O 1
ATOM 2419 N N . PHE A 1 319 ? 35.749 1.581 4.421 1.00 54.28 319 PHE A N 1
ATOM 2420 C CA . PHE A 1 319 ? 36.488 1.337 5.657 1.00 54.28 319 PHE A CA 1
ATOM 2421 C C . PHE A 1 319 ? 37.980 1.550 5.405 1.00 54.28 319 PHE A C 1
ATOM 2423 O O . PHE A 1 319 ? 38.658 0.686 4.851 1.00 54.28 319 PHE A O 1
ATOM 2430 N N . ALA A 1 320 ? 38.504 2.698 5.830 1.00 53.47 320 ALA A N 1
ATOM 2431 C CA . ALA A 1 320 ? 39.942 2.887 5.966 1.00 53.47 320 ALA A CA 1
ATOM 2432 C C . ALA A 1 320 ? 40.367 2.498 7.394 1.00 53.47 320 ALA A C 1
ATOM 2434 O O . ALA A 1 320 ? 39.731 2.954 8.350 1.00 53.47 320 ALA A O 1
ATOM 2435 N N . PRO A 1 321 ? 41.420 1.684 7.583 1.00 51.34 321 PRO A N 1
ATOM 2436 C CA . PRO A 1 321 ? 42.050 1.576 8.891 1.00 51.34 321 PRO A CA 1
ATOM 2437 C C . PRO A 1 321 ? 42.623 2.949 9.260 1.00 51.34 321 PRO A C 1
ATOM 2439 O O . PRO A 1 321 ? 43.280 3.595 8.440 1.00 51.34 321 PRO A O 1
ATOM 2442 N N . PHE A 1 322 ? 42.357 3.410 10.482 1.00 45.06 322 PHE A N 1
ATOM 2443 C CA . PHE A 1 322 ? 43.078 4.560 11.014 1.00 45.06 322 PHE A CA 1
ATOM 2444 C C . PHE A 1 322 ? 44.562 4.179 11.141 1.00 45.06 322 PHE A C 1
ATOM 2446 O O . PHE A 1 322 ? 44.843 3.076 11.612 1.00 45.06 322 PHE A O 1
ATOM 2453 N N . PRO A 1 323 ? 45.506 5.026 10.695 1.00 42.91 323 PRO A N 1
ATOM 2454 C CA . PRO A 1 323 ? 46.905 4.836 11.049 1.00 42.91 323 PRO A CA 1
ATOM 2455 C C . PRO A 1 323 ? 47.055 4.983 12.569 1.00 42.91 323 PRO A C 1
ATOM 2457 O O . PRO A 1 323 ? 46.425 5.869 13.154 1.00 42.91 323 PRO A O 1
ATOM 2460 N N . ASP A 1 324 ? 47.848 4.086 13.157 1.00 45.03 324 ASP A N 1
ATOM 2461 C CA . ASP A 1 324 ? 48.185 4.048 14.589 1.00 45.03 324 ASP A CA 1
ATOM 2462 C C . ASP A 1 324 ? 48.702 5.396 15.129 1.00 45.03 324 ASP A C 1
ATOM 2464 O O . ASP A 1 324 ? 49.462 6.089 14.405 1.00 45.03 324 ASP A O 1
#

Sequence (324 aa):
MRTRPKTSTADSPASTAFSGTIMKPPRSADNELILGLVSISDRASRGVYDDEGIPNLEAWCRKAITTPIKVHKRLIPDERFDIEKTLRELVDIIGCDLILTTGGTGPARRDVTPEATLAVATREMPGFGEQMRAISGHFVPTAILSRQVAVLRETPDHAALIINLPGRPKAIAETLEGLRDDEGKTIVNGIFAAVPYCIDLIGGPYIETDESVVKTFRPKNAVKPKKAEENQAKEAASETPKAEVKSEEVKAPSAKPAEPVSPAEKPAAPRQEAAQKVQDEKPAFAPKDILTVMPRRAQRGADLTVVWLHGMGVDNRDFAPFPD

Organism: NCBI:txid762967

Foldseek 3Di:
DDDDDDDDDDDDDDPPPPPPPLDQADDPDLQEAEEEEEEEAPCCVVVVDPQPRRVLVVVLCVQWWPHHYDYDYYYYYLDLVVLLVVVCCCCVPVNGQEYEYEDLFFPDPSSCNLVSQVVQAPFWDAVLLVLLLVLCCVVDVCSVRGNWTWGWHDDPRHIHIYTYFYHDSVSRLCQQQGDADPVLHHPRGHPVLAVQVVSVVRVHHRIDTDVSRHHHDDDPVPDDPDCVVVVVVVVVVPDDDDDDDDDDDDDDDDDDDDDDDDDDDDDDDDDDPDPDPPDPDDPPDDLPDFDFDDDPDPPDDDPDGDGDDPDDPDDPVPDDDDDD

Secondary structure (DSSP, 8-state):
----------PPPP---------PPP-SSTT-EEEEEEEE-TTTTTTSS---HHHHHHHHHHHHB-S-EEEEEEEE-S-HHHHHHHHHHHHHTT--SEEEEES--SSSTT--HHHHHHHT-SEE-HHHHHHHHHHHHTT-GGGGG----EEEEE-SS-EEEEEEE-SSHHHHHHHHHEEE-TTS-EEEE-GGGGHHHHHHHTT-----B-TTT------GGGPPPPTHHHHHHHHTTS------------------------------PPPP-----------SS-TT-------TT-SS--S------TTS---TT--PPPP-

InterPro domains:
  IPR001453 MoaB/Mog domain [PF00994] (37-178)
  IPR001453 MoaB/Mog domain [SM00852] (36-186)
  IPR001453 MoaB/Mog domain [TIGR00177] (36-179)
  IPR001453 MoaB/Mog domain [cd00886] (36-202)
  IPR008284 Molybdenum cofactor biosynthesis, conserved site [PS01078] (98-111)
  IPR036425 MoaB/Mog-like domain superfamily [G3DSA:3.40.980.10] (31-228)
  IPR036425 MoaB/Mog-like domain superfamily [SSF53218] (35-222)
  IPR051920 Molybdopterin Adenylyltransferase/MoaC-Related [PTHR43764] (35-214)